Protein 2QYC (pdb70)

Structure (mmCIF, N/CA/C/O backbone):
data_2QYC
#
_entry.id   2QYC
#
_cell.length_a   50.820
_cell.length_b   50.820
_cell.length_c   142.170
_cell.angle_alpha   90.000
_cell.angle_beta   90.000
_cell.angle_gamma   120.000
#
_symmetry.space_group_name_H-M   'P 32 2 1'
#
loop_
_entity.id
_entity.type
_entity.pdbx_description
1 polymer 'Ferredoxin-like protein'
2 non-polymer 1,2-ETHANEDIOL
3 non-polymer 'CHLORIDE ION'
4 non-polymer 'ACETATE ION'
5 water water
#
loop_
_atom_site.group_PDB
_atom_site.id
_atom_site.type_symbol
_atom_site.label_atom_id
_atom_site.label_alt_id
_atom_site.label_comp_id
_atom_site.label_asym_id
_atom_site.label_entity_id
_atom_site.label_seq_id
_atom_site.pdbx_PDB_ins_code
_atom_site.Cartn_x
_atom_site.Cartn_y
_atom_site.Cartn_z
_atom_site.occupancy
_atom_site.B_iso_or_equiv
_atom_site.auth_seq_id
_atom_site.auth_comp_id
_atom_site.auth_asym_id
_atom_site.auth_atom_id
_atom_site.pdbx_PDB_model_num
ATOM 1 N N . GLY A 1 1 ? 19.091 46.050 16.893 1.00 37.26 0 GLY A N 1
ATOM 2 C CA . GLY A 1 1 ? 17.982 46.795 17.569 1.00 33.87 0 GLY A CA 1
ATOM 3 C C . GLY A 1 1 ? 17.479 45.893 18.675 1.00 27.60 0 GLY A C 1
ATOM 4 O O . GLY A 1 1 ? 17.854 44.721 18.745 1.00 26.43 0 GLY A O 1
ATOM 13 N N . THR A 1 3 ? 14.348 45.110 19.321 1.00 20.52 2 THR A N 1
ATOM 14 C CA . THR A 1 3 ? 13.144 44.323 18.962 1.00 18.15 2 THR A CA 1
ATOM 15 C C . THR A 1 3 ? 13.144 44.010 17.497 1.00 18.50 2 THR A C 1
ATOM 16 O O . THR A 1 3 ? 13.874 44.638 16.722 1.00 21.54 2 THR A O 1
ATOM 28 N N . PHE A 1 5 ? 10.139 42.377 14.372 1.00 21.15 4 PHE A N 1
ATOM 29 C CA . PHE A 1 5 ? 8.715 42.183 14.050 1.00 18.47 4 PHE A CA 1
ATOM 30 C C . PHE A 1 5 ? 8.513 40.800 13.486 1.00 20.62 4 PHE A C 1
ATOM 31 O O . PHE A 1 5 ? 9.041 40.459 12.398 1.00 21.83 4 PHE A O 1
ATOM 39 N N . LEU A 1 6 ? 7.700 40.008 14.184 1.00 20.67 5 LEU A N 1
ATOM 40 C CA . LEU A 1 6 ? 7.456 38.626 13.788 1.00 22.15 5 LEU A CA 1
ATOM 41 C C . LEU A 1 6 ? 6.171 38.582 12.994 1.00 22.18 5 LEU A C 1
ATOM 42 O O . LEU A 1 6 ? 5.217 39.315 13.284 1.00 20.14 5 LEU A O 1
ATOM 47 N N . HIS A 1 7 ? 6.182 37.771 11.930 1.00 22.45 6 HIS A N 1
ATOM 48 C CA . HIS A 1 7 ? 5.020 37.560 11.104 1.00 22.38 6 HIS A CA 1
ATOM 49 C C . HIS A 1 7 ? 4.912 36.073 10.741 1.00 17.87 6 HIS A C 1
ATOM 50 O O . HIS A 1 7 ? 5.819 35.520 10.091 1.00 20.19 6 HIS A O 1
ATOM 57 N N . VAL A 1 8 ? 3.897 35.399 11.261 1.00 19.31 7 VAL A N 1
ATOM 58 C CA . VAL A 1 8 ? 3.752 33.996 11.080 1.00 16.80 7 VAL A CA 1
ATOM 59 C C . VAL A 1 8 ? 2.375 33.747 10.431 1.00 21.00 7 VAL A C 1
ATOM 60 O O . VAL A 1 8 ? 1.360 34.172 10.981 1.00 22.38 7 VAL A O 1
ATOM 64 N N . VAL A 1 9 ? 2.379 33.088 9.274 1.00 19.49 8 VAL A N 1
ATOM 65 C CA . VAL A 1 9 ? 1.160 32.838 8.485 1.00 20.51 8 VAL A CA 1
ATOM 66 C C . VAL A 1 9 ? 0.956 31.327 8.451 1.00 21.56 8 VAL A C 1
ATOM 67 O O . VAL A 1 9 ? 1.700 30.601 7.811 1.00 20.57 8 VAL A O 1
ATOM 87 N N . GLU A 1 12 ? -3.767 26.166 5.731 1.00 22.27 11 GLU A N 1
ATOM 88 C CA . GLU A 1 12 ? -4.377 24.880 5.346 1.00 21.29 11 GLU A CA 1
ATOM 89 C C . GLU A 1 12 ? -4.587 24.981 3.832 1.00 21.99 11 GLU A C 1
ATOM 90 O O . GLU A 1 12 ? -5.183 25.933 3.362 1.00 20.30 11 GLU A O 1
ATOM 96 N N . PHE A 1 13 ? -4.107 24.008 3.070 1.00 22.30 12 PHE A N 1
ATOM 97 C CA . PHE A 1 13 ? -4.221 24.046 1.622 1.00 23.56 12 PHE A CA 1
ATOM 98 C C . PHE A 1 13 ? -5.297 23.115 1.142 1.00 26.14 12 PHE A C 1
ATOM 99 O O . PHE A 1 13 ? -5.745 22.257 1.900 1.00 26.58 12 PHE A O 1
ATOM 107 N N A ASP A 1 14 ? -5.697 23.284 -0.124 0.50 27.01 13 ASP A N 1
ATOM 108 N N B ASP A 1 14 ? -5.706 23.264 -0.117 0.50 27.32 13 ASP A N 1
ATOM 109 C CA A ASP A 1 14 ? -6.525 22.307 -0.854 0.50 28.74 13 ASP A CA 1
ATOM 110 C CA B ASP A 1 14 ? -6.605 22.288 -0.731 0.50 29.23 13 ASP A CA 1
ATOM 111 C C A ASP A 1 14 ? -5.886 20.910 -0.800 0.50 30.79 13 ASP A C 1
ATOM 112 C C B ASP A 1 14 ? -5.909 20.919 -0.806 0.50 31.03 13 ASP A C 1
ATOM 113 O O A ASP A 1 14 ? -4.663 20.792 -0.752 0.50 30.02 13 ASP A O 1
ATOM 114 O O B ASP A 1 14 ? -4.684 20.833 -0.824 0.50 30.05 13 ASP A O 1
ATOM 123 N N . ASP A 1 15 ? -6.699 19.848 -0.818 1.00 33.95 14 ASP A N 1
ATOM 124 C CA . ASP A 1 15 ? -6.147 18.468 -0.778 1.00 37.77 14 ASP A CA 1
ATOM 125 C C . ASP A 1 15 ? -5.443 18.063 -2.092 1.00 40.40 14 ASP A C 1
ATOM 126 O O . ASP A 1 15 ? -4.672 17.106 -2.105 1.00 45.06 14 ASP A O 1
ATOM 129 N N . GLY A 1 16 ? -5.673 18.814 -3.167 1.00 40.27 15 GLY A N 1
ATOM 130 C CA . GLY A 1 16 ? -4.988 18.577 -4.444 1.00 41.29 15 GLY A CA 1
ATOM 131 C C . GLY A 1 16 ? -3.510 18.913 -4.608 1.00 41.83 15 GLY A C 1
ATOM 132 O O . GLY A 1 16 ? -2.923 18.541 -5.622 1.00 44.18 15 GLY A O 1
ATOM 133 N N . ILE A 1 17 ? -2.881 19.599 -3.655 1.00 40.68 16 ILE A N 1
ATOM 134 C CA . ILE A 1 17 ? -1.486 20.034 -3.857 1.00 41.85 16 ILE A CA 1
ATOM 135 C C . ILE A 1 17 ? -0.483 18.849 -3.900 1.00 42.26 16 ILE A C 1
ATOM 136 O O . ILE A 1 17 ? -0.698 17.813 -3.267 1.00 43.79 16 ILE A O 1
ATOM 141 N N . ASP A 1 18 ? 0.610 19.031 -4.637 1.00 41.41 17 ASP A N 1
ATOM 142 C CA . ASP A 1 18 ? 1.637 18.007 -4.830 1.00 40.01 17 ASP A CA 1
ATOM 143 C C . ASP A 1 18 ? 3.001 18.524 -4.408 1.00 39.09 17 ASP A C 1
ATOM 144 O O . ASP A 1 18 ? 3.160 19.701 -4.108 1.00 34.95 17 ASP A O 1
ATOM 146 N N . ALA A 1 19 ? 3.998 17.643 -4.448 1.00 38.77 18 ALA A N 1
ATOM 147 C CA . ALA A 1 19 ? 5.392 17.993 -4.154 1.00 37.25 18 ALA A CA 1
ATOM 148 C C . ALA A 1 19 ? 5.849 19.171 -4.980 1.00 36.61 18 ALA A C 1
ATOM 149 O O . ALA A 1 19 ? 6.617 20.000 -4.509 1.00 36.62 18 ALA A O 1
ATOM 151 N N . GLY A 1 20 ? 5.363 19.242 -6.212 1.00 35.49 19 GLY A N 1
ATOM 152 C CA . GLY A 1 20 ? 5.646 20.360 -7.098 1.00 33.29 19 GLY A CA 1
ATOM 153 C C . GLY A 1 20 ? 5.241 21.687 -6.498 1.00 29.99 19 GLY A C 1
ATOM 154 O O . GLY A 1 20 ? 5.940 22.695 -6.655 1.00 30.91 19 GLY A O 1
ATOM 155 N N . PHE A 1 21 ? 4.098 21.716 -5.827 1.00 27.59 20 PHE A N 1
ATOM 156 C CA . PHE A 1 21 ? 3.632 22.968 -5.224 1.00 25.19 20 PHE A CA 1
ATOM 157 C C . PHE A 1 21 ? 4.694 23.481 -4.243 1.00 26.27 20 PHE A C 1
ATOM 158 O O . PHE A 1 21 ? 5.114 24.647 -4.263 1.00 21.98 20 PHE A O 1
ATOM 166 N N . PHE A 1 22 ? 5.152 22.584 -3.388 1.00 29.98 21 PHE A N 1
ATOM 167 C CA . PHE A 1 22 ? 6.146 22.943 -2.402 1.00 31.94 21 PHE A CA 1
ATOM 168 C C . PHE A 1 22 ? 7.490 23.278 -3.019 1.00 31.59 21 PHE A C 1
ATOM 169 O O . PHE A 1 22 ? 8.162 24.183 -2.542 1.00 30.01 21 PHE A O 1
ATOM 177 N N . ARG A 1 23 ? 7.871 22.598 -4.096 1.00 31.09 22 ARG A N 1
ATOM 178 C CA . ARG A 1 23 ? 9.084 22.982 -4.826 1.00 32.78 22 ARG A CA 1
ATOM 179 C C . ARG A 1 23 ? 9.025 24.425 -5.303 1.00 29.14 22 ARG A C 1
ATOM 180 O O . ARG A 1 23 ? 10.007 25.150 -5.190 1.00 26.82 22 ARG A O 1
ATOM 188 N N . THR A 1 24 ? 7.882 24.837 -5.851 1.00 27.16 23 THR A N 1
ATOM 189 C CA . THR A 1 24 ? 7.730 26.226 -6.321 1.00 24.99 23 THR A CA 1
ATOM 190 C C . THR A 1 24 ? 7.707 27.224 -5.172 1.00 24.21 23 THR A C 1
ATOM 191 O O . THR A 1 24 ? 8.313 28.284 -5.275 1.00 24.46 23 THR A O 1
ATOM 195 N N . VAL A 1 25 ? 7.008 26.908 -4.084 1.00 25.55 24 VAL A N 1
ATOM 196 C CA . VAL A 1 25 ? 7.044 27.777 -2.884 1.00 25.23 24 VAL A CA 1
ATOM 197 C C . VAL A 1 25 ? 8.480 28.011 -2.407 1.00 25.29 24 VAL A C 1
ATOM 198 O O . VAL A 1 25 ? 8.840 29.135 -2.063 1.00 22.72 24 VAL A O 1
ATOM 202 N N . ASP A 1 26 ? 9.268 26.949 -2.347 1.00 25.45 25 ASP A N 1
ATOM 203 C CA . ASP A 1 26 ? 10.625 27.055 -1.854 1.00 27.77 25 ASP A CA 1
ATOM 204 C C . ASP A 1 26 ? 11.460 27.941 -2.754 1.00 28.52 25 ASP A C 1
ATOM 205 O O . ASP A 1 26 ? 12.399 28.585 -2.273 1.00 27.77 25 ASP A O 1
ATOM 210 N N . GLU A 1 27 ? 11.140 27.972 -4.051 1.00 28.63 26 GLU A N 1
ATOM 211 C CA . GLU A 1 27 ? 11.842 28.862 -4.962 1.00 29.10 26 GLU A CA 1
ATOM 212 C C . GLU A 1 27 ? 11.525 30.309 -4.661 1.00 25.44 26 GLU A C 1
ATOM 213 O O . GLU A 1 27 ? 12.416 31.135 -4.679 1.00 27.90 26 GLU A O 1
ATOM 219 N N . TYR A 1 28 ? 10.282 30.616 -4.323 1.00 24.79 27 TYR A N 1
ATOM 220 C CA . TYR A 1 28 ? 9.927 31.967 -3.892 1.00 24.83 27 TYR A CA 1
ATOM 221 C C . TYR A 1 28 ? 10.606 32.304 -2.556 1.00 26.69 27 TYR A C 1
ATOM 222 O O . TYR A 1 28 ? 11.126 33.421 -2.359 1.00 21.32 27 TYR A O 1
ATOM 231 N N . VAL A 1 29 ? 10.604 31.345 -1.631 1.00 21.42 28 VAL A N 1
ATOM 232 C CA . VAL A 1 29 ? 11.275 31.545 -0.324 1.00 23.82 28 VAL A CA 1
ATOM 233 C C . VAL A 1 29 ? 12.721 31.948 -0.521 1.00 28.21 28 VAL A C 1
ATOM 234 O O . VAL A 1 29 ? 13.182 32.934 0.052 1.00 29.25 28 VAL A O 1
ATOM 238 N N . ALA A 1 30 ? 13.420 31.204 -1.371 1.00 28.58 29 ALA A N 1
ATOM 239 C CA . ALA A 1 30 ? 14.795 31.539 -1.725 1.00 27.58 29 ALA A CA 1
ATOM 240 C C . ALA A 1 30 ? 14.969 32.981 -2.236 1.00 30.94 29 ALA A C 1
ATOM 241 O O . ALA A 1 30 ? 15.889 33.656 -1.864 1.00 31.68 29 ALA A O 1
ATOM 243 N N . ARG A 1 31 ? 14.077 33.479 -3.069 1.00 34.63 30 ARG A N 1
ATOM 244 C CA . ARG A 1 31 ? 14.228 34.845 -3.564 1.00 37.66 30 ARG A CA 1
ATOM 245 C C . ARG A 1 31 ? 14.137 35.888 -2.453 1.00 36.43 30 ARG A C 1
ATOM 246 O O . ARG A 1 31 ? 14.641 37.019 -2.585 1.00 34.79 30 ARG A O 1
ATOM 262 N N . LYS A 1 33 ? 15.019 36.676 0.861 1.00 37.43 32 LYS A N 1
ATOM 263 C CA . LYS A 1 33 ? 15.987 37.425 1.647 1.00 44.42 32 LYS A CA 1
ATOM 264 C C . LYS A 1 33 ? 16.897 38.211 0.695 1.00 44.70 32 LYS A C 1
ATOM 265 O O . LYS A 1 33 ? 17.257 39.359 1.001 1.00 48.76 32 LYS A O 1
ATOM 271 N N . ARG A 1 34 ? 17.212 37.608 -0.454 1.00 41.40 33 ARG A N 1
ATOM 272 C CA . ARG A 1 34 ? 17.891 38.306 -1.570 1.00 41.35 33 ARG A CA 1
ATOM 273 C C . ARG A 1 34 ? 17.188 39.594 -1.903 1.00 40.04 33 ARG A C 1
ATOM 274 O O . ARG A 1 34 ? 17.798 40.644 -1.903 1.00 42.20 33 ARG A O 1
ATOM 276 N N . GLU A 1 35 ? 15.883 39.512 -2.138 1.00 37.09 34 GLU A N 1
ATOM 277 C CA . GLU A 1 35 ? 15.134 40.633 -2.687 1.00 34.72 34 GLU A CA 1
ATOM 278 C C . GLU A 1 35 ? 14.471 41.584 -1.708 1.00 34.71 34 GLU A C 1
ATOM 279 O O . GLU A 1 35 ? 14.205 42.708 -2.077 1.00 34.51 34 GLU A O 1
ATOM 285 N N . CYS A 1 36 ? 14.142 41.161 -0.490 1.00 31.59 35 CYS A N 1
ATOM 286 C CA . CYS A 1 36 ? 13.456 42.083 0.411 1.00 34.28 35 CYS A CA 1
ATOM 287 C C . CYS A 1 36 ? 14.431 42.634 1.444 1.00 33.17 35 CYS A C 1
ATOM 288 O O . CYS A 1 36 ? 15.321 41.937 1.913 1.00 35.16 35 CYS A O 1
ATOM 291 N N . ASP A 1 37 ? 14.250 43.890 1.805 1.00 30.11 36 ASP A N 1
ATOM 292 C CA . ASP A 1 37 ? 15.105 44.504 2.787 1.00 29.08 36 ASP A CA 1
ATOM 293 C C . ASP A 1 37 ? 14.622 44.248 4.209 1.00 25.58 36 ASP A C 1
ATOM 294 O O . ASP A 1 37 ? 13.420 44.033 4.443 1.00 25.50 36 A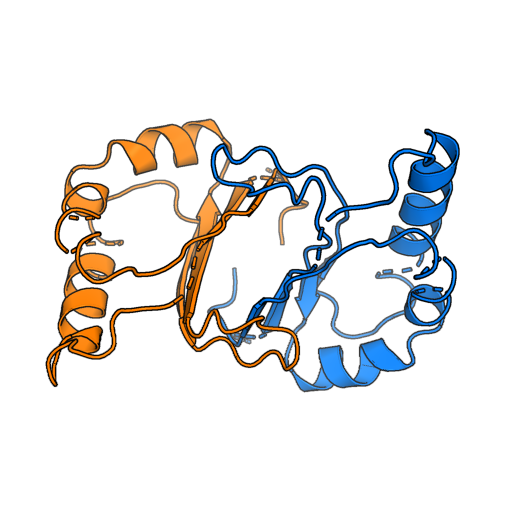SP A O 1
ATOM 299 N N . GLY A 1 38 ? 15.563 44.298 5.149 1.00 23.08 37 GLY A N 1
ATOM 300 C CA . GLY A 1 38 ? 15.242 44.176 6.578 1.00 24.13 37 GLY A CA 1
ATOM 301 C C . GLY A 1 38 ? 14.625 42.859 7.019 1.00 25.34 37 GLY A C 1
ATOM 302 O O . GLY A 1 38 ? 13.952 42.798 8.052 1.00 23.87 37 GLY A O 1
ATOM 303 N N . LEU A 1 39 ? 14.914 41.788 6.292 1.00 24.00 38 LEU A N 1
ATOM 304 C CA . LEU A 1 39 ? 14.377 40.467 6.590 1.00 25.04 38 LEU A CA 1
ATOM 305 C C . LEU A 1 39 ? 15.411 39.696 7.384 1.00 23.66 38 LEU A C 1
ATOM 306 O O . LEU A 1 39 ? 16.560 39.561 6.935 1.00 22.43 38 LEU A O 1
ATOM 311 N N . LEU A 1 40 ? 15.036 39.243 8.575 1.00 20.79 39 LEU A N 1
ATOM 312 C CA . LEU A 1 40 ? 15.970 38.529 9.476 1.00 20.49 39 LEU A CA 1
ATOM 313 C C . LEU A 1 40 ? 15.813 37.031 9.373 1.00 23.87 39 LEU A C 1
ATOM 314 O O . LEU A 1 40 ? 16.769 36.259 9.545 1.00 20.60 39 LEU A O 1
ATOM 319 N N . LEU A 1 41 ? 14.614 36.603 9.062 1.00 20.53 40 LEU A N 1
ATOM 320 C CA . LEU A 1 41 ? 14.302 35.181 8.979 1.00 19.52 40 LEU A CA 1
ATOM 321 C C . LEU A 1 41 ? 13.208 35.005 7.970 1.00 22.71 40 LEU A C 1
ATOM 322 O O . LEU A 1 41 ? 12.279 35.777 7.973 1.00 20.48 40 LEU A O 1
ATOM 327 N N . TYR A 1 42 ? 13.264 33.965 7.143 1.00 20.50 41 TYR A N 1
ATOM 328 C CA . TYR A 1 42 ? 12.116 33.686 6.251 1.00 20.17 41 TYR A CA 1
ATOM 329 C C . TYR A 1 42 ? 12.124 32.206 5.895 1.00 21.28 41 TYR A C 1
ATOM 330 O O . TYR A 1 42 ? 13.108 31.703 5.396 1.00 23.62 41 TYR A O 1
ATOM 339 N N . HIS A 1 43 ? 11.036 31.496 6.214 1.00 20.63 42 HIS A N 1
ATOM 340 C CA . HIS A 1 43 ? 11.021 30.050 6.108 1.00 20.01 42 HIS A CA 1
ATOM 341 C C . HIS A 1 43 ? 9.626 29.588 5.838 1.00 22.05 42 HIS A C 1
ATOM 342 O O . HIS A 1 43 ? 8.677 30.192 6.323 1.00 21.40 42 HIS A O 1
ATOM 349 N N . PHE A 1 44 ? 9.499 28.493 5.102 1.00 22.61 43 PHE A N 1
ATOM 350 C CA . PHE A 1 44 ? 8.218 27.876 4.918 1.00 22.62 43 PHE A CA 1
ATOM 351 C C . PHE A 1 44 ? 8.370 26.411 5.272 1.00 23.73 43 PHE A C 1
ATOM 352 O O . PHE A 1 44 ? 9.294 25.747 4.798 1.00 23.07 43 PHE A O 1
ATOM 360 N N . GLY A 1 45 ? 7.499 25.887 6.118 1.00 23.56 44 GLY A N 1
ATOM 361 C CA . GLY A 1 45 ? 7.631 24.472 6.469 1.00 26.80 44 GLY A CA 1
ATOM 362 C C . GLY A 1 45 ? 6.405 23.922 7.123 1.00 25.27 44 GLY A C 1
ATOM 363 O O . GLY A 1 45 ? 5.375 24.613 7.261 1.00 21.04 44 GLY A O 1
ATOM 364 N N . GLU A 1 46 ? 6.502 22.646 7.443 1.00 23.21 45 GLU A N 1
ATOM 365 C CA . GLU A 1 46 ? 5.450 21.907 8.087 1.00 25.60 45 GLU A CA 1
ATOM 366 C C . GLU A 1 46 ? 5.317 22.285 9.531 1.00 23.79 45 GLU A C 1
ATOM 367 O O . GLU A 1 46 ? 6.328 22.518 10.210 1.00 23.35 45 GLU A O 1
ATOM 373 N N . ASN A 1 47 ? 4.057 22.399 9.963 1.00 22.35 46 ASN A N 1
ATOM 374 C CA . ASN A 1 47 ? 3.681 22.505 11.377 1.00 19.92 46 ASN A CA 1
ATOM 375 C C . ASN A 1 47 ? 3.750 21.163 12.101 1.00 22.95 46 ASN A C 1
ATOM 376 O O . ASN A 1 47 ? 3.057 20.224 11.748 1.00 22.44 46 ASN A O 1
ATOM 381 N N . VAL A 1 48 ? 4.581 21.046 13.132 1.00 23.76 47 VAL A N 1
ATOM 382 C CA . VAL A 1 48 ? 4.701 19.773 13.831 1.00 20.61 47 VAL A CA 1
ATOM 383 C C . VAL A 1 48 ? 3.990 19.802 15.192 1.00 22.45 47 VAL A C 1
ATOM 384 O O . VAL A 1 48 ? 4.076 18.862 15.945 1.00 24.66 47 VAL A O 1
ATOM 388 N N . ALA A 1 49 ? 3.286 20.882 15.520 1.00 19.62 48 ALA A N 1
ATOM 389 C CA . ALA A 1 49 ? 2.552 20.952 16.777 1.00 20.84 48 ALA A CA 1
ATOM 390 C C . ALA A 1 49 ? 1.374 20.018 16.715 1.00 19.00 48 ALA A C 1
ATOM 391 O O . ALA A 1 49 ? 0.843 19.785 15.653 1.00 23.70 48 ALA A O 1
ATOM 393 N N . ALA A 1 50 ? 1.005 19.492 17.876 1.00 26.29 49 ALA A N 1
ATOM 394 C CA . ALA A 1 50 ? -0.177 18.635 18.019 1.00 26.55 49 ALA A CA 1
ATOM 395 C C . ALA A 1 50 ? -1.465 19.413 17.791 1.00 24.85 49 ALA A C 1
ATOM 396 O O . ALA A 1 50 ? -2.383 18.972 17.071 1.00 30.10 49 ALA A O 1
ATOM 398 N N . ARG A 1 51 ? -1.523 20.599 18.356 1.00 24.91 50 ARG A N 1
ATOM 399 C CA . ARG A 1 51 ? -2.738 21.431 18.311 1.00 22.46 50 ARG A CA 1
ATOM 400 C C . ARG A 1 51 ? -2.692 22.418 17.153 1.00 22.18 50 ARG A C 1
ATOM 401 O O . ARG A 1 51 ? -2.954 23.601 17.310 1.00 20.07 50 ARG A O 1
ATOM 409 N N . SER A 1 52 ? -2.328 21.892 16.002 1.00 23.17 51 SER A N 1
ATOM 410 C CA . SER A 1 52 ? -2.296 22.605 14.745 1.00 25.66 51 SER A CA 1
ATOM 411 C C . SER A 1 52 ? -3.648 22.960 14.162 1.00 26.39 51 SER A C 1
ATOM 412 O O . SER A 1 52 ? -3.735 23.869 13.361 1.00 26.39 51 SER A O 1
ATOM 415 N N . GLN A 1 53 ? -4.701 22.238 14.516 1.00 30.58 52 GLN A N 1
ATOM 416 C CA . GLN A 1 53 ? -6.046 22.640 14.092 1.00 32.06 52 GLN A CA 1
ATOM 417 C C . GLN A 1 53 ? -6.236 22.545 12.571 1.00 31.50 52 GLN A C 1
ATOM 418 O O . GLN A 1 53 ? -7.053 23.270 11.982 1.00 32.06 52 GLN A O 1
ATOM 424 N N . GLY A 1 54 ? -5.488 21.673 11.916 1.00 27.22 53 GLY A N 1
ATOM 425 C CA . GLY A 1 54 ? -5.634 21.563 10.481 1.00 25.65 53 GLY A CA 1
ATOM 426 C C . GLY A 1 54 ? -4.703 22.461 9.689 1.00 24.16 53 GLY A C 1
ATOM 427 O O . GLY A 1 54 ? -4.566 22.301 8.476 1.00 22.34 53 GLY A O 1
ATOM 428 N N . TYR A 1 55 ? -4.003 23.369 10.358 1.00 21.04 54 TYR A N 1
ATOM 429 C CA . TYR A 1 55 ? -3.042 24.204 9.673 1.00 22.04 54 TYR A CA 1
ATOM 430 C C . TYR A 1 55 ? -1.731 23.487 9.608 1.00 22.63 54 TYR A C 1
ATOM 431 O O . TYR A 1 55 ? -1.003 23.440 10.583 1.00 23.62 54 TYR A O 1
ATOM 440 N N . THR A 1 56 ? -1.448 22.944 8.438 1.00 21.52 55 THR A N 1
ATOM 441 C CA . THR A 1 56 ? -0.375 21.985 8.227 1.00 22.55 55 THR A CA 1
ATOM 442 C C . THR A 1 56 ? 0.985 22.593 7.942 1.00 22.17 55 THR A C 1
ATOM 443 O O . THR A 1 56 ? 2.000 21.900 8.045 1.00 22.47 55 THR A O 1
ATOM 447 N N . HIS A 1 57 ? 1.023 23.864 7.558 1.00 18.77 56 HIS A N 1
ATOM 448 C CA . HIS A 1 57 ? 2.266 24.515 7.128 1.00 17.89 56 HIS A CA 1
ATOM 449 C C . HIS A 1 57 ? 2.235 25.932 7.604 1.00 17.11 56 HIS A C 1
ATOM 450 O O . HIS A 1 57 ? 1.154 26.469 7.884 1.00 18.74 56 HIS A O 1
ATOM 457 N N . ALA A 1 58 ? 3.405 26.572 7.700 1.00 19.57 57 ALA A N 1
ATOM 458 C CA . ALA A 1 58 ? 3.436 28.020 7.976 1.00 16.97 57 ALA A CA 1
ATOM 459 C C . ALA A 1 58 ? 4.608 28.677 7.308 1.00 20.53 57 ALA A C 1
ATOM 460 O O . ALA A 1 58 ? 5.656 28.047 7.130 1.00 20.84 57 ALA A O 1
ATOM 462 N N . THR A 1 59 ? 4.417 29.914 6.899 1.00 22.10 58 THR A N 1
ATOM 463 C CA . THR A 1 59 ? 5.498 30.827 6.672 1.00 25.42 58 THR A CA 1
ATOM 464 C C . THR A 1 59 ? 5.824 31.528 7.989 1.00 24.38 58 THR A C 1
ATOM 465 O O . THR A 1 59 ? 4.967 32.081 8.622 1.00 22.73 58 THR A O 1
ATOM 469 N N . SER A 1 60 ? 7.088 31.509 8.354 1.00 21.27 59 SER A N 1
ATOM 470 C CA A SER A 1 60 ? 7.540 32.173 9.541 0.50 22.94 59 SER A CA 1
ATOM 471 C CA B SER A 1 60 ? 7.586 32.140 9.550 0.50 23.31 59 SER A CA 1
ATOM 472 C C . SER A 1 60 ? 8.554 33.206 9.093 1.00 22.97 59 SER A C 1
ATOM 473 O O . SER A 1 60 ? 9.433 32.937 8.274 1.00 22.29 59 SER A O 1
ATOM 478 N N . SER A 1 61 ? 8.417 34.405 9.623 1.00 21.16 60 SER A N 1
ATOM 479 C CA . SER A 1 61 ? 9.298 35.472 9.209 1.00 19.49 60 SER A CA 1
ATOM 480 C C . SER A 1 61 ? 9.530 36.476 10.334 1.00 20.34 60 SER A C 1
ATOM 481 O O . SER A 1 61 ? 8.685 36.685 11.211 1.00 19.57 60 SER A O 1
ATOM 484 N N . ALA A 1 62 ? 10.705 37.069 10.309 1.00 18.23 61 ALA A N 1
ATOM 485 C CA . ALA A 1 62 ? 11.066 38.148 11.225 1.00 21.86 61 ALA A CA 1
ATOM 486 C C . ALA A 1 62 ? 11.739 39.260 10.426 1.00 21.68 61 ALA A C 1
ATOM 487 O O . ALA A 1 62 ? 12.609 38.986 9.573 1.00 20.40 61 ALA A O 1
ATOM 489 N N . PHE A 1 63 ? 11.328 40.496 10.719 1.00 20.75 62 PHE A N 1
ATOM 490 C CA . PHE A 1 63 ? 11.833 41.698 10.081 1.00 21.47 62 PHE A CA 1
ATOM 491 C C . PHE A 1 63 ? 12.448 42.606 11.101 1.00 17.67 62 PHE A C 1
ATOM 492 O O . PHE A 1 63 ? 12.151 42.528 12.303 1.00 20.01 62 PHE A O 1
ATOM 500 N N . VAL A 1 64 ? 13.290 43.512 10.654 1.00 18.62 63 VAL A N 1
ATOM 501 C CA . VAL A 1 64 ? 13.913 44.418 11.612 1.00 16.52 63 VAL A CA 1
ATOM 502 C C . VAL A 1 64 ? 12.825 45.228 12.337 1.00 21.05 63 VAL A C 1
ATOM 503 O O . VAL A 1 64 ? 12.967 45.629 13.505 1.00 20.14 63 VAL A O 1
ATOM 507 N N . ASP A 1 65 ? 11.760 45.525 11.623 1.00 20.97 64 ASP A N 1
ATOM 508 C CA . ASP A 1 65 ? 10.686 46.313 12.227 1.00 19.04 64 ASP A CA 1
ATOM 509 C C . ASP A 1 65 ? 9.443 46.238 11.339 1.00 19.54 64 ASP A C 1
ATOM 510 O O . ASP A 1 65 ? 9.489 45.651 10.287 1.00 17.51 64 ASP A O 1
ATOM 515 N N . ALA A 1 66 ? 8.332 46.777 11.816 1.00 20.80 65 ALA A N 1
ATOM 516 C CA . ALA A 1 66 ? 7.042 46.708 11.122 1.00 18.73 65 ALA A CA 1
ATOM 517 C C . ALA A 1 66 ? 7.083 47.404 9.763 1.00 19.28 65 ALA A C 1
ATOM 518 O O . ALA A 1 66 ? 6.316 47.100 8.873 1.00 19.79 65 ALA A O 1
ATOM 520 N N . ALA A 1 67 ? 7.979 48.359 9.614 1.00 18.57 66 ALA A N 1
ATOM 521 C CA . ALA A 1 67 ? 8.086 49.108 8.372 1.00 21.30 66 ALA A CA 1
ATOM 522 C C . ALA A 1 67 ? 8.722 48.217 7.293 1.00 20.53 66 ALA A C 1
ATOM 523 O O . ALA A 1 67 ? 8.361 48.291 6.123 1.00 21.04 66 ALA A O 1
ATOM 525 N N . ALA A 1 68 ? 9.679 47.386 7.680 1.00 19.94 67 ALA A N 1
ATOM 526 C CA . ALA A 1 68 ? 10.252 46.443 6.743 1.00 18.34 67 ALA A CA 1
ATOM 527 C C . ALA A 1 68 ? 9.168 45.449 6.293 1.00 18.51 67 ALA A C 1
ATOM 528 O O . ALA A 1 68 ? 9.114 45.068 5.104 1.00 21.39 67 ALA A O 1
ATOM 530 N N . HIS A 1 69 ? 8.288 45.072 7.199 1.00 18.90 68 HIS A N 1
ATOM 531 C CA . HIS A 1 69 ? 7.219 44.132 6.844 1.00 18.70 68 HIS A CA 1
ATOM 532 C C . HIS A 1 69 ? 6.219 44.810 5.920 1.00 19.90 68 HIS A C 1
ATOM 533 O O . HIS A 1 69 ? 5.681 44.188 5.010 1.00 24.13 68 HIS A O 1
ATOM 540 N N . ASP A 1 70 ? 5.922 46.085 6.196 1.00 19.02 69 ASP A N 1
ATOM 541 C CA . ASP A 1 70 ? 5.151 46.917 5.277 1.00 22.27 69 ASP A CA 1
ATOM 542 C C . ASP A 1 70 ? 5.773 46.889 3.859 1.00 24.48 69 ASP A C 1
ATOM 543 O O . ASP A 1 70 ? 5.081 46.626 2.886 1.00 23.32 69 ASP A O 1
ATOM 548 N N . ALA A 1 71 ? 7.062 47.136 3.728 1.00 23.82 70 ALA A N 1
ATOM 549 C CA . ALA A 1 71 ? 7.691 47.120 2.404 1.00 24.47 70 ALA A CA 1
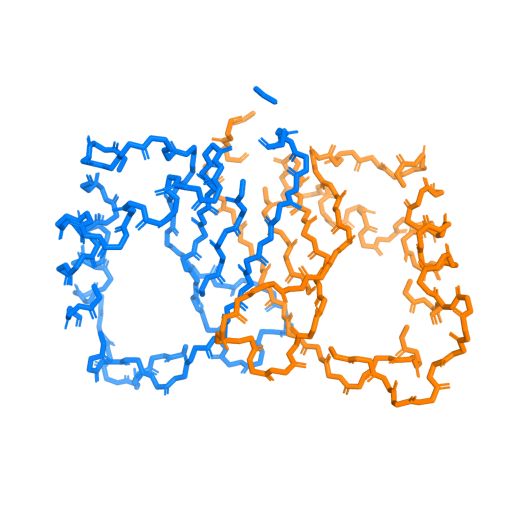ATOM 550 C C . ALA A 1 71 ? 7.670 45.743 1.703 1.00 24.09 70 ALA A C 1
ATOM 551 O O . ALA A 1 71 ? 7.634 45.655 0.479 1.00 22.63 70 ALA A O 1
ATOM 553 N N . TYR A 1 72 ? 7.639 44.674 2.490 1.00 23.56 71 TYR A N 1
ATOM 554 C CA . TYR A 1 72 ? 7.647 43.295 2.002 1.00 24.66 71 TYR A CA 1
ATOM 555 C C . TYR A 1 72 ? 6.406 43.016 1.164 1.00 30.08 71 TYR A C 1
ATOM 556 O O . TYR A 1 72 ? 6.443 42.209 0.259 1.00 27.19 71 TYR A O 1
ATOM 565 N N . GLN A 1 73 ? 5.322 43.734 1.452 1.00 32.73 72 GLN A N 1
ATOM 566 C CA . GLN A 1 73 ? 4.090 43.716 0.645 1.00 31.22 72 GLN A CA 1
ATOM 567 C C . GLN A 1 73 ? 4.222 43.904 -0.847 1.00 33.19 72 GLN A C 1
ATOM 568 O O . GLN A 1 73 ? 3.413 43.357 -1.592 1.00 34.09 72 GLN A O 1
ATOM 574 N N . VAL A 1 74 ? 5.193 44.701 -1.302 1.00 32.30 73 VAL A N 1
ATOM 575 C CA . VAL A 1 74 ? 5.440 44.867 -2.706 1.00 31.95 73 VAL A CA 1
ATOM 576 C C . VAL A 1 74 ? 6.757 44.229 -3.098 1.00 30.86 73 VAL A C 1
ATOM 577 O O . VAL A 1 74 ? 7.237 44.408 -4.216 1.00 31.81 73 VAL A O 1
ATOM 581 N N . CYS A 1 75 ? 7.351 43.474 -2.198 1.00 29.33 74 CYS A N 1
ATOM 582 C CA . CYS A 1 75 ? 8.505 42.693 -2.583 1.00 28.36 74 CYS A CA 1
ATOM 583 C C . CYS A 1 75 ? 8.070 41.729 -3.712 1.00 30.33 74 CYS A C 1
ATOM 584 O O . CYS A 1 75 ? 7.113 40.961 -3.567 1.00 30.77 74 CYS A O 1
ATOM 587 N N . PRO A 1 76 ? 8.750 41.785 -4.871 1.00 31.45 75 PRO A N 1
ATOM 588 C CA . PRO A 1 76 ? 8.223 40.986 -5.975 1.00 30.50 75 PRO A CA 1
ATOM 589 C C . PRO A 1 76 ? 8.194 39.477 -5.723 1.00 29.22 75 PRO A C 1
ATOM 590 O O . PRO A 1 76 ? 7.232 38.841 -6.107 1.00 31.38 75 PRO A O 1
ATOM 594 N N . ALA A 1 77 ? 9.202 38.911 -5.058 1.00 29.66 76 ALA A N 1
ATOM 595 C CA . ALA A 1 77 ? 9.150 37.497 -4.645 1.00 32.22 76 ALA A CA 1
ATOM 596 C C . ALA A 1 77 ? 7.872 37.180 -3.844 1.00 33.40 76 ALA A C 1
ATOM 597 O O . ALA A 1 77 ? 7.284 36.103 -4.008 1.00 33.78 76 ALA A O 1
ATOM 599 N N . HIS A 1 78 ? 7.446 38.126 -3.001 1.00 31.78 77 HIS A N 1
ATOM 600 C CA . HIS A 1 78 ? 6.240 37.969 -2.169 1.00 28.71 77 HIS A CA 1
ATOM 601 C C . HIS A 1 78 ? 4.907 38.201 -2.933 1.00 24.83 77 HIS A C 1
ATOM 602 O O . HIS A 1 78 ? 3.923 37.465 -2.800 1.00 24.24 77 HIS A O 1
ATOM 609 N N . VAL A 1 79 ? 4.840 39.253 -3.715 1.00 26.63 78 VAL A N 1
ATOM 610 C CA . VAL A 1 79 ? 3.639 39.450 -4.554 1.00 25.24 78 VAL A CA 1
ATOM 611 C C . VAL A 1 79 ? 3.381 38.164 -5.409 1.00 25.70 78 VAL A C 1
ATOM 612 O O . VAL A 1 79 ? 2.246 37.687 -5.559 1.00 22.23 78 VAL A O 1
ATOM 616 N N . ALA A 1 80 ? 4.472 37.619 -5.913 1.00 26.43 79 ALA A N 1
ATOM 617 C CA . ALA A 1 80 ? 4.458 36.494 -6.810 1.00 27.73 79 ALA A CA 1
ATOM 618 C C . ALA A 1 80 ? 4.032 35.292 -6.008 1.00 25.15 79 ALA A C 1
ATOM 619 O O . ALA A 1 80 ? 3.122 34.589 -6.416 1.00 26.69 79 ALA A O 1
ATOM 629 N N . LYS A 1 82 ? 2.359 35.076 -3.283 1.00 22.81 81 LYS A N 1
ATOM 630 C CA . LYS A 1 82 ? 0.994 35.249 -2.792 1.00 27.37 81 LYS A CA 1
ATOM 631 C C . LYS A 1 82 ? 0.011 34.861 -3.893 1.00 19.91 81 LYS A C 1
ATOM 632 O O . LYS A 1 82 ? -0.944 34.137 -3.656 1.00 20.41 81 LYS A O 1
ATOM 638 N N . ALA A 1 83 ? 0.302 35.310 -5.102 1.00 23.64 82 ALA A N 1
ATOM 639 C CA . ALA A 1 83 ? -0.495 35.026 -6.275 1.00 21.45 82 ALA A CA 1
ATOM 640 C C . ALA A 1 83 ? -0.448 33.553 -6.602 1.00 18.96 82 ALA A C 1
ATOM 641 O O . ALA A 1 83 ? -1.442 33.002 -7.069 1.00 19.27 82 ALA A O 1
ATOM 643 N N . PHE A 1 84 ? 0.725 32.921 -6.392 1.00 17.33 83 PHE A N 1
ATOM 644 C CA . PHE A 1 84 ? 0.882 31.499 -6.665 1.00 18.48 83 PHE A CA 1
ATOM 645 C C . PHE A 1 84 ? 0.130 30.648 -5.668 1.00 19.49 83 PHE A C 1
ATOM 646 O O . PHE A 1 84 ? -0.625 29.722 -6.040 1.00 23.14 83 PHE A O 1
ATOM 662 N N . GLY A 1 86 ? -2.205 31.559 -3.393 1.00 26.13 85 GLY A N 1
ATOM 663 C CA . GLY A 1 86 ? -3.560 32.001 -3.107 1.00 25.75 85 GLY A CA 1
ATOM 664 C C . GLY A 1 86 ? -4.681 31.060 -3.498 1.00 27.06 85 GLY A C 1
ATOM 665 O O . GLY A 1 86 ? -5.475 30.692 -2.646 1.00 26.14 85 GLY A O 1
ATOM 666 N N . PRO A 1 87 ? -4.766 30.664 -4.783 1.00 24.29 86 PRO A N 1
ATOM 667 C CA . PRO A 1 87 ? -5.816 29.702 -5.205 1.00 22.76 86 PRO A CA 1
ATOM 668 C C . PRO A 1 87 ? -5.817 28.322 -4.548 1.00 24.45 86 PRO A C 1
ATOM 669 O O . PRO A 1 87 ? -6.819 27.595 -4.669 1.00 25.51 86 PRO A O 1
ATOM 673 N N . ARG A 1 88 ? -4.722 27.953 -3.882 1.00 22.38 87 ARG A N 1
ATOM 674 C CA . ARG A 1 88 ? -4.565 26.644 -3.273 1.00 23.77 87 ARG A CA 1
ATOM 675 C C . ARG A 1 88 ? -4.775 26.678 -1.753 1.00 24.48 87 ARG A C 1
ATOM 676 O O . ARG A 1 88 ? -4.924 25.635 -1.155 1.00 25.92 87 ARG A O 1
ATOM 684 N N . ILE A 1 89 ? -4.830 27.871 -1.159 1.00 22.56 88 ILE A N 1
ATOM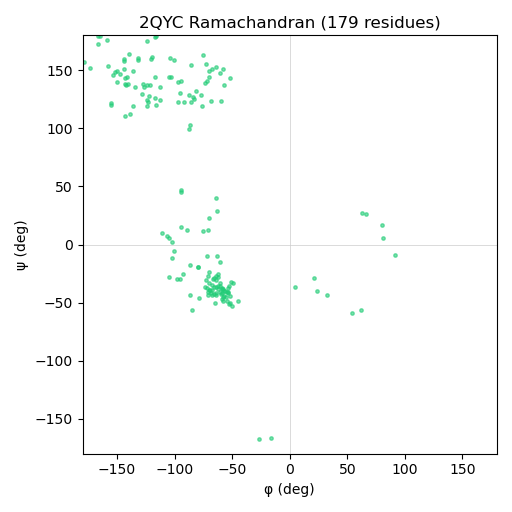 685 C CA . ILE A 1 89 ? -5.053 28.055 0.265 1.00 22.98 88 ILE A CA 1
ATOM 686 C C . ILE A 1 89 ? -6.531 28.013 0.628 1.00 24.41 88 ILE A C 1
ATOM 687 O O . ILE A 1 89 ? -7.320 28.734 0.071 1.00 23.59 88 ILE A O 1
ATOM 692 N N . LYS A 1 90 ? -6.884 27.140 1.569 1.00 22.47 89 LYS A N 1
ATOM 693 C CA . LYS A 1 90 ? -8.226 27.065 2.082 1.00 23.91 89 LYS A CA 1
ATOM 694 C C . LYS A 1 90 ? -8.482 28.056 3.192 1.00 24.01 89 LYS A C 1
ATOM 695 O O . LYS A 1 90 ? -9.433 28.828 3.116 1.00 25.07 89 LYS A O 1
ATOM 701 N N . ARG A 1 91 ? -7.665 28.001 4.245 1.00 23.32 90 ARG A N 1
ATOM 702 C CA . ARG A 1 91 ? -7.735 28.937 5.371 1.00 23.76 90 ARG A CA 1
ATOM 703 C C . ARG A 1 91 ? -6.367 29.415 5.810 1.00 21.99 90 ARG A C 1
ATOM 704 O O . ARG A 1 91 ? -5.407 28.668 5.668 1.00 18.64 90 ARG A O 1
ATOM 712 N N . VAL A 1 92 ? -6.268 30.646 6.328 1.00 22.85 91 VAL A N 1
ATOM 713 C CA . VAL A 1 92 ? -5.025 31.092 7.003 1.00 21.63 91 VAL A CA 1
ATOM 714 C C . VAL A 1 92 ? -5.358 31.745 8.348 1.00 22.14 91 VAL A C 1
ATOM 715 O O . VAL A 1 92 ? -6.477 32.224 8.600 1.00 18.36 91 VAL A O 1
ATOM 719 N N . VAL A 1 93 ? -4.366 31.775 9.219 1.00 19.70 92 VAL A N 1
ATOM 720 C CA . VAL A 1 93 ? -4.447 32.592 10.412 1.00 21.88 92 VAL A CA 1
ATOM 721 C C . VAL A 1 93 ? -3.092 33.214 10.639 1.00 21.00 92 VAL A C 1
ATOM 722 O O . VAL A 1 93 ? -2.084 32.566 10.472 1.00 17.73 92 VAL A O 1
ATOM 726 N N . VAL A 1 94 ? -3.080 34.490 11.002 1.00 20.22 93 VAL A N 1
ATOM 727 C CA . VAL A 1 94 ? -1.847 35.215 11.056 1.00 18.47 93 VAL A CA 1
ATOM 728 C C . VAL A 1 94 ? -1.545 35.788 12.447 1.00 16.90 93 VAL A C 1
ATOM 729 O O . VAL A 1 94 ? -2.436 36.271 13.128 1.00 18.77 93 VAL A O 1
ATOM 733 N N . TYR A 1 95 ? -0.275 35.667 12.854 1.00 18.18 94 TYR A N 1
ATOM 734 C CA . TYR A 1 95 ? 0.237 36.401 14.006 1.00 18.95 94 TYR A CA 1
ATOM 735 C C . TYR A 1 95 ? 1.329 37.343 13.555 1.00 19.24 94 TYR A C 1
ATOM 736 O O . TYR A 1 95 ? 2.290 36.936 12.905 1.00 21.58 94 TYR A O 1
ATOM 745 N N . ASP A 1 96 ? 1.133 38.612 13.920 1.00 19.16 95 ASP A N 1
ATOM 746 C CA . ASP A 1 96 ? 2.057 39.725 13.756 1.00 20.86 95 ASP A CA 1
ATOM 747 C C . ASP A 1 96 ? 2.233 40.363 15.124 1.00 19.21 95 ASP A C 1
ATOM 748 O O . ASP A 1 96 ? 1.257 40.641 15.854 1.00 18.53 95 ASP A O 1
ATOM 753 N N . GLY A 1 97 ? 3.470 40.658 15.449 1.00 20.76 96 GLY A N 1
ATOM 754 C CA . GLY A 1 97 ? 3.748 41.485 16.610 1.00 22.82 96 GLY A CA 1
ATOM 755 C C . GLY A 1 97 ? 5.227 41.764 16.829 1.00 20.10 96 GLY A C 1
ATOM 756 O O . GLY A 1 97 ? 6.117 41.044 16.368 1.00 19.50 96 GLY A O 1
ATOM 757 N N . GLU A 1 98 ? 5.474 42.843 17.543 1.00 20.97 97 GLU A N 1
ATOM 758 C CA . GLU A 1 98 ? 6.813 43.192 17.967 1.00 21.59 97 GLU A CA 1
ATOM 759 C C . GLU A 1 98 ? 7.227 42.336 19.136 1.00 22.10 97 GLU A C 1
ATOM 760 O O . GLU A 1 98 ? 6.517 42.232 20.118 1.00 22.46 97 GLU A O 1
ATOM 766 N N . VAL A 1 99 ? 8.399 41.729 19.002 1.00 22.12 98 VAL A N 1
ATOM 767 C CA . VAL A 1 99 ? 9.001 40.832 20.000 1.00 20.05 98 VAL A CA 1
ATOM 768 C C . VAL A 1 99 ? 10.486 41.243 20.244 1.00 19.37 98 VAL A C 1
ATOM 769 O O . VAL A 1 99 ? 11.096 41.933 19.427 1.00 19.91 98 VAL A O 1
ATOM 773 N N . PRO A 1 100 ? 11.077 40.829 21.368 1.00 18.50 99 PRO A N 1
ATOM 774 C CA . PRO A 1 100 ? 12.522 41.054 21.543 1.00 20.05 99 PRO A CA 1
ATOM 775 C C . PRO A 1 100 ? 13.355 40.373 20.469 1.00 21.91 99 PRO A C 1
ATOM 776 O O . PRO A 1 100 ? 12.973 39.352 19.961 1.00 19.39 99 PRO A O 1
ATOM 780 N N . ALA A 1 101 ? 14.475 40.985 20.123 1.00 18.36 100 ALA A N 1
ATOM 781 C CA . ALA A 1 101 ? 15.399 40.443 19.169 1.00 26.09 100 ALA A CA 1
ATOM 782 C C . ALA A 1 101 ? 16.122 39.265 19.810 1.00 27.99 100 ALA A C 1
ATOM 783 O O . ALA A 1 101 ? 16.203 39.182 21.028 1.00 28.85 100 ALA A O 1
ATOM 785 N N . ILE A 1 102 ? 16.595 38.381 18.939 1.00 36.00 101 ILE A N 1
ATOM 786 C CA . ILE A 1 102 ? 17.319 37.128 19.220 1.00 40.09 101 ILE A CA 1
ATOM 787 C C . ILE A 1 102 ? 16.326 35.951 19.280 1.00 42.94 101 ILE A C 1
ATOM 788 O O . ILE A 1 102 ? 15.984 35.342 18.253 1.00 45.16 101 ILE A O 1
ATOM 790 N N . GLY B 1 1 ? 23.540 26.786 16.796 1.00 46.95 0 GLY B N 1
ATOM 791 C CA . GLY B 1 1 ? 23.213 25.883 15.646 1.00 45.69 0 GLY B CA 1
ATOM 792 C C . GLY B 1 1 ? 22.663 26.637 14.438 1.00 42.82 0 GLY B C 1
ATOM 793 O O . GLY B 1 1 ? 22.388 27.837 14.500 1.00 44.98 0 GLY B O 1
ATOM 802 N N . THR B 1 3 ? 19.794 26.084 13.048 1.00 29.98 2 THR B N 1
ATOM 803 C CA . THR B 1 3 ? 18.355 26.132 13.122 1.00 29.41 2 THR B CA 1
ATOM 804 C C . THR B 1 3 ? 17.957 26.302 14.568 1.00 28.07 2 THR B C 1
ATOM 805 O O . THR B 1 3 ? 18.743 26.041 15.487 1.00 27.29 2 THR B O 1
ATOM 817 N N . PHE B 1 5 ? 14.163 25.944 17.130 1.00 17.03 4 PHE B N 1
ATOM 818 C CA . PHE B 1 5 ? 12.791 25.477 17.143 1.00 18.16 4 PHE B CA 1
ATOM 819 C C . PHE B 1 5 ? 11.866 26.635 17.524 1.00 17.26 4 PHE B C 1
ATOM 820 O O . PHE B 1 5 ? 11.913 27.101 18.678 1.00 17.54 4 PHE B O 1
ATOM 828 N N . LEU B 1 6 ? 10.956 26.990 16.617 1.00 16.16 5 LEU B N 1
ATOM 829 C CA . LEU B 1 6 ? 9.937 28.028 16.849 1.00 18.95 5 LEU B CA 1
ATOM 830 C C . LEU B 1 6 ? 8.633 27.445 17.332 1.00 18.06 5 LEU B C 1
ATOM 831 O O . LEU B 1 6 ? 8.247 26.348 16.911 1.00 22.18 5 LEU B O 1
ATOM 836 N N . HIS B 1 7 ? 7.979 28.139 18.276 1.00 18.25 6 HIS B N 1
ATOM 837 C CA . HIS B 1 7 ? 6.814 27.619 18.994 1.00 17.44 6 HIS B CA 1
ATOM 838 C C . HIS B 1 7 ? 5.947 28.841 19.159 1.00 21.17 6 HIS B C 1
ATOM 839 O O . HIS B 1 7 ? 6.334 29.787 19.861 1.00 22.95 6 HIS B O 1
ATOM 846 N N . VAL B 1 8 ? 4.822 28.862 18.446 1.00 18.42 7 VAL B N 1
ATOM 847 C CA . VAL B 1 8 ? 3.899 29.968 18.526 1.00 16.63 7 VAL B CA 1
ATOM 848 C C . VAL B 1 8 ? 2.509 29.475 18.912 1.00 18.05 7 VAL B C 1
ATOM 849 O O . VAL B 1 8 ? 1.911 28.630 18.236 1.00 18.32 7 VAL B O 1
ATOM 853 N N . VAL B 1 9 ? 1.988 30.034 19.981 1.00 16.88 8 VAL B N 1
ATOM 854 C CA . VAL B 1 9 ? 0.650 29.698 20.503 1.00 17.36 8 VAL B CA 1
ATOM 855 C C . VAL B 1 9 ? -0.188 30.927 20.428 1.00 16.83 8 VAL B C 1
ATOM 856 O O . VAL B 1 9 ? 0.035 31.889 21.168 1.00 20.39 8 VAL B O 1
ATOM 876 N N . GLU B 1 12 ? -7.337 33.038 21.983 1.00 16.25 11 GLU B N 1
ATOM 877 C CA . GLU B 1 12 ? -8.428 33.955 22.286 1.00 17.63 11 GLU B CA 1
ATOM 878 C C . GLU B 1 12 ? -8.853 33.614 23.719 1.00 18.40 11 GLU B C 1
ATOM 879 O O . GLU B 1 12 ? -9.005 32.449 24.049 1.00 15.43 11 GLU B O 1
ATOM 885 N N . PHE B 1 13 ? -9.071 34.636 24.550 1.00 18.56 12 PHE B N 1
ATOM 886 C CA . PHE B 1 13 ? -9.438 34.454 25.948 1.00 16.50 12 PHE B CA 1
ATOM 887 C C . PHE B 1 13 ? -10.953 34.648 26.119 1.00 19.16 12 PHE B C 1
ATOM 888 O O . PHE B 1 13 ? -11.625 35.276 25.276 1.00 20.29 12 PHE B O 1
ATOM 896 N N . ASP B 1 14 ? -11.459 34.085 27.218 1.00 22.24 13 ASP B N 1
ATOM 897 C CA . ASP B 1 14 ? -12.853 34.232 27.685 1.00 22.29 13 ASP B CA 1
ATOM 898 C C . ASP B 1 14 ? -13.251 35.666 27.914 1.00 24.29 13 ASP B C 1
ATOM 899 O O . ASP B 1 14 ? -12.431 36.475 28.260 1.00 24.76 13 ASP B O 1
ATOM 904 N N . ASP B 1 15 ? -14.534 35.976 27.746 1.00 22.98 14 ASP B N 1
ATOM 905 C CA . ASP B 1 15 ? -14.986 37.365 27.903 1.00 31.85 14 ASP B CA 1
ATOM 906 C C . ASP B 1 15 ? -14.850 37.843 29.348 1.00 32.54 14 ASP B C 1
ATOM 907 O O . ASP B 1 15 ? -14.629 39.015 29.599 1.00 35.21 14 ASP B O 1
ATOM 912 N N . GLY B 1 16 ? -14.957 36.943 30.296 1.00 31.70 15 GLY B N 1
ATOM 913 C CA . GLY B 1 16 ? -14.9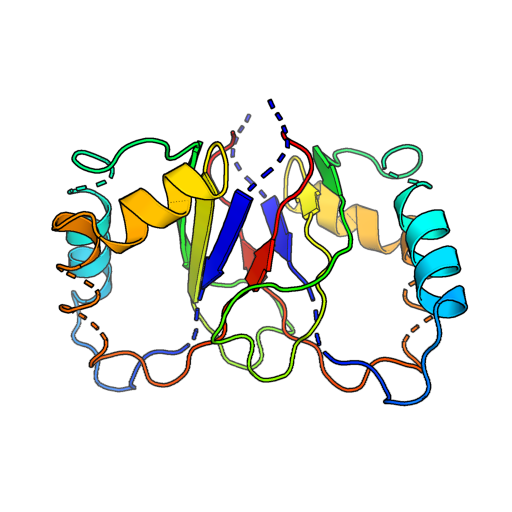58 37.346 31.692 1.00 34.39 15 GLY B CA 1
ATOM 914 C C . GLY B 1 16 ? -13.643 37.454 32.440 1.00 34.02 15 GLY B C 1
ATOM 915 O O . GLY B 1 16 ? -13.653 37.537 33.666 1.00 35.27 15 GLY B O 1
ATOM 916 N N . ILE B 1 17 ? -12.515 37.423 31.744 1.00 29.41 16 ILE B N 1
ATOM 917 C CA . ILE B 1 17 ? -11.210 37.563 32.426 1.00 27.35 16 ILE B CA 1
ATOM 918 C C . ILE B 1 17 ? -11.179 38.805 33.322 1.00 28.18 16 ILE B C 1
ATOM 919 O O . ILE B 1 17 ? -11.765 39.801 32.990 1.00 31.47 16 ILE B O 1
ATOM 924 N N . ASP B 1 18 ? -10.519 38.703 34.470 1.00 28.58 17 ASP B N 1
ATOM 925 C CA . ASP B 1 18 ? -10.476 39.784 35.452 1.00 30.32 17 ASP B CA 1
ATOM 926 C C . ASP B 1 18 ? -9.551 40.915 35.037 1.00 28.41 17 ASP B C 1
ATOM 927 O O . ASP B 1 18 ? -8.692 40.749 34.197 1.00 26.39 17 ASP B O 1
ATOM 932 N N . ALA B 1 19 ? -9.723 42.062 35.677 1.00 31.16 18 ALA B N 1
ATOM 933 C CA . ALA B 1 19 ? -8.932 43.253 35.396 1.00 27.86 18 ALA B CA 1
ATOM 934 C C . ALA B 1 19 ? -7.413 43.024 35.436 1.00 28.70 18 ALA B C 1
ATOM 935 O O . ALA B 1 19 ? -6.710 43.470 34.583 1.00 33.12 18 ALA B O 1
ATOM 937 N N . GLY B 1 20 ? -6.860 42.330 36.401 1.00 28.41 19 GLY B N 1
ATOM 938 C CA . GLY B 1 20 ? -5.374 42.163 36.309 1.00 27.62 19 GLY B CA 1
ATOM 939 C C . GLY B 1 20 ? -4.888 40.893 35.631 1.00 24.80 19 GLY B C 1
ATOM 940 O O . GLY B 1 20 ? -3.727 40.557 35.741 1.00 23.95 19 GLY B O 1
ATOM 941 N N . PHE B 1 21 ? -5.761 40.192 34.905 1.00 23.39 20 PHE B N 1
ATOM 942 C CA . PHE B 1 21 ? -5.357 38.937 34.252 1.00 18.64 20 PHE B CA 1
ATOM 943 C C . PHE B 1 21 ? -4.010 38.977 33.518 1.00 21.05 20 PHE B C 1
ATOM 944 O O . PHE B 1 21 ? -3.131 38.137 33.769 1.00 15.30 20 PHE B O 1
ATOM 952 N N . PHE B 1 22 ? -3.791 39.989 32.684 1.00 19.82 21 PHE B N 1
ATOM 953 C CA . PHE B 1 22 ? -2.575 40.000 31.876 1.00 21.80 21 PHE B CA 1
ATOM 954 C C . PHE B 1 22 ? -1.312 40.276 32.703 1.00 21.70 21 PHE B C 1
ATOM 955 O O . PHE B 1 22 ? -0.237 39.875 32.330 1.00 22.46 21 PHE B O 1
ATOM 963 N N . ARG B 1 23 ? -1.459 40.979 33.819 1.00 22.44 22 ARG B N 1
ATOM 964 C CA . ARG B 1 23 ? -0.344 41.159 34.709 1.00 21.90 22 ARG B CA 1
ATOM 965 C C . ARG B 1 23 ? 0.047 39.885 35.398 1.00 21.49 22 ARG B C 1
ATOM 966 O O . ARG B 1 23 ? 1.249 39.595 35.462 1.00 19.84 22 ARG B O 1
ATOM 974 N N . THR B 1 24 ? -0.926 39.066 35.800 1.00 20.02 23 THR B N 1
ATOM 975 C CA . THR B 1 24 ? -0.641 37.731 36.356 1.00 20.04 23 THR B CA 1
ATOM 976 C C . THR B 1 24 ? 0.015 36.815 35.331 1.00 20.57 23 THR B C 1
ATOM 977 O O . THR B 1 24 ? 0.970 36.062 35.631 1.00 20.51 23 THR B O 1
ATOM 981 N N . VAL B 1 25 ? -0.475 36.856 34.085 1.00 22.08 24 VAL B N 1
ATOM 982 C CA . VAL B 1 25 ? 0.184 36.146 32.990 1.00 17.94 24 VAL B CA 1
ATOM 983 C C . VAL B 1 25 ? 1.663 36.480 32.913 1.00 20.46 24 VAL B C 1
ATOM 984 O O . VAL B 1 25 ? 2.525 35.604 32.821 1.00 17.87 24 VAL B O 1
ATOM 988 N N . ASP B 1 26 ? 1.932 37.764 32.927 1.00 18.60 25 ASP B N 1
ATOM 989 C CA . ASP B 1 26 ? 3.279 38.279 32.845 1.00 19.38 25 ASP B CA 1
ATOM 990 C C . ASP B 1 26 ? 4.109 37.819 34.033 1.00 21.40 25 ASP B C 1
ATOM 991 O O . ASP B 1 26 ? 5.317 37.634 33.908 1.00 16.89 25 ASP B O 1
ATOM 996 N N . GLU B 1 27 ? 3.494 37.716 35.202 1.00 19.54 26 GLU B N 1
ATOM 997 C CA . GLU B 1 27 ? 4.185 37.204 36.372 1.00 19.76 26 GLU B CA 1
ATOM 998 C C . GLU B 1 27 ? 4.590 35.753 36.209 1.00 19.30 26 GLU B C 1
ATOM 999 O O . GLU B 1 27 ? 5.769 35.416 36.419 1.00 20.35 26 GLU B O 1
ATOM 1005 N N . TYR B 1 28 ? 3.663 34.892 35.804 1.00 17.65 27 TYR B N 1
ATOM 1006 C CA . TYR B 1 28 ? 4.021 33.502 35.523 1.00 18.40 27 TYR B CA 1
ATOM 1007 C C . TYR B 1 28 ? 5.098 33.406 34.432 1.00 16.83 27 TYR B C 1
ATOM 1008 O O . TYR B 1 28 ? 6.026 32.555 34.467 1.00 23.30 27 TYR B O 1
ATOM 1017 N N . VAL B 1 29 ? 4.960 34.227 33.396 1.00 19.23 28 VAL B N 1
ATOM 1018 C CA . VAL B 1 29 ? 5.922 34.170 32.309 1.00 17.90 28 VAL B CA 1
ATOM 1019 C C . VAL B 1 29 ? 7.294 34.575 32.802 1.00 20.64 28 VAL B C 1
ATOM 1020 O O . VAL B 1 29 ? 8.329 33.918 32.473 1.00 18.32 28 VAL B O 1
ATOM 1024 N N . ALA B 1 30 ? 7.346 35.640 33.596 1.00 20.43 29 ALA B N 1
ATOM 1025 C CA . ALA B 1 30 ? 8.638 36.068 34.164 1.00 21.46 29 ALA B CA 1
ATOM 1026 C C . ALA B 1 30 ? 9.299 34.970 35.026 1.00 25.13 29 ALA B C 1
ATOM 1027 O O . ALA B 1 30 ? 10.506 34.690 34.896 1.00 20.34 29 ALA B O 1
ATOM 1029 N N . ARG B 1 31 ? 8.529 34.346 35.906 1.00 26.30 30 ARG B N 1
ATOM 1030 C CA A ARG B 1 31 ? 9.046 33.264 36.746 0.50 27.64 30 ARG B CA 1
ATOM 1031 C CA B ARG B 1 31 ? 9.073 33.255 36.737 0.50 27.04 30 ARG B CA 1
ATOM 1032 C C . ARG B 1 31 ? 9.575 32.114 35.885 1.00 25.74 30 ARG B C 1
ATOM 1033 O O . ARG B 1 31 ? 10.647 31.528 36.160 1.00 26.36 30 ARG B O 1
ATOM 1056 N N . LYS B 1 33 ? 10.700 32.347 32.721 1.00 25.44 32 LYS B N 1
ATOM 1057 C CA . LYS B 1 33 ? 11.967 32.753 32.093 1.00 26.38 32 LYS B CA 1
ATOM 1058 C C . LYS B 1 33 ? 13.142 32.667 33.053 1.00 27.70 32 LYS B C 1
ATOM 1059 O O . LYS B 1 33 ? 14.292 32.462 32.624 1.00 29.09 32 LYS B O 1
ATOM 1065 N N . ARG B 1 34 ? 12.879 32.840 34.348 1.00 26.94 33 ARG B N 1
ATOM 1066 C CA . ARG B 1 34 ? 13.914 32.659 35.357 1.00 28.03 33 ARG B CA 1
ATOM 1067 C C . ARG B 1 34 ? 14.292 31.222 35.599 1.00 30.47 33 ARG B C 1
ATOM 1068 O O . ARG B 1 34 ? 15.438 30.957 35.969 1.00 33.41 33 ARG B O 1
ATOM 1076 N N . GLU B 1 35 ? 13.347 30.310 35.431 1.00 29.44 34 GLU B N 1
ATOM 1077 C CA . GLU B 1 35 ? 13.523 28.944 35.881 1.00 32.19 34 GLU B CA 1
ATOM 1078 C C . GLU B 1 35 ? 13.788 27.980 34.746 1.00 31.97 34 GLU B C 1
ATOM 1079 O O . GLU B 1 35 ? 14.355 26.941 34.986 1.00 35.63 34 GLU B O 1
ATOM 1085 N N . CYS B 1 36 ? 13.313 28.256 33.534 1.00 31.99 35 CYS B N 1
ATOM 1086 C CA . CYS B 1 36 ? 13.357 27.233 32.482 1.00 35.01 35 CYS B CA 1
ATOM 1087 C C . CYS B 1 36 ? 14.461 27.548 31.478 1.00 36.50 35 CYS B C 1
ATOM 1088 O O . CYS B 1 36 ? 14.708 28.695 31.149 1.00 35.50 35 CYS B O 1
ATOM 1091 N N . ASP B 1 37 ? 15.092 26.510 30.973 1.00 38.57 36 ASP B N 1
ATOM 1092 C CA . ASP B 1 37 ? 16.326 26.644 30.212 1.00 40.95 36 ASP B CA 1
ATOM 1093 C C . ASP B 1 37 ? 16.139 26.490 28.716 1.00 40.74 36 ASP B C 1
ATOM 1094 O O . ASP B 1 37 ? 15.167 25.887 28.233 1.00 43.36 36 ASP B O 1
ATOM 1099 N N . GLY B 1 38 ? 17.119 27.004 27.978 1.00 38.06 37 GLY B N 1
ATOM 1100 C CA . GLY B 1 38 ? 17.199 26.783 26.545 1.00 33.95 37 GLY B CA 1
ATOM 1101 C C . GLY B 1 38 ? 16.292 27.658 25.729 1.00 31.28 37 GLY B C 1
ATOM 1102 O O . GLY B 1 38 ? 16.092 27.375 24.546 1.00 32.67 37 GLY B O 1
ATOM 1103 N N . LEU B 1 39 ? 15.795 28.741 26.344 1.00 25.45 38 LEU B N 1
ATOM 1104 C CA . LEU B 1 39 ? 14.959 29.712 25.654 1.00 27.02 38 LEU B CA 1
ATOM 1105 C C . LEU B 1 39 ? 15.836 30.741 24.914 1.00 24.96 38 LEU B C 1
ATOM 1106 O O . LEU B 1 39 ? 16.752 31.343 25.492 1.00 30.27 38 LEU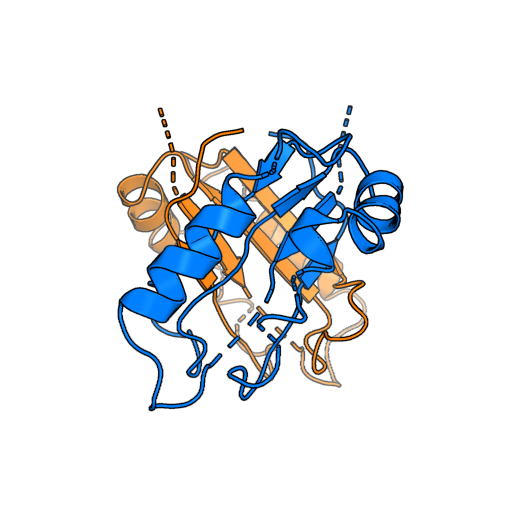 B O 1
ATOM 1111 N N . LEU B 1 40 ? 15.580 30.914 23.627 1.00 21.68 39 LEU B N 1
ATOM 1112 C CA . LEU B 1 40 ? 16.203 31.957 22.862 1.00 21.41 39 LEU B CA 1
ATOM 1113 C C . LEU B 1 40 ? 15.319 33.191 22.800 1.00 21.26 39 LEU B C 1
ATOM 1114 O O . LEU B 1 40 ? 15.817 34.286 22.631 1.00 27.35 39 LEU B O 1
ATOM 1119 N N . LEU B 1 41 ? 14.011 32.993 22.866 1.00 24.19 40 LEU B N 1
ATOM 1120 C CA . LEU B 1 41 ? 13.001 34.092 22.812 1.00 22.79 40 LEU B CA 1
ATOM 1121 C C . LEU B 1 41 ? 11.803 33.564 23.541 1.00 21.02 40 LEU B C 1
ATOM 1122 O O . LEU B 1 41 ? 11.509 32.354 23.477 1.00 21.42 40 LEU B O 1
ATOM 1127 N N . TYR B 1 42 ? 11.099 34.446 24.235 1.00 25.23 41 TYR B N 1
ATOM 1128 C CA . TYR B 1 42 ? 9.796 34.130 24.809 1.00 25.04 41 TYR B CA 1
ATOM 1129 C C . TYR B 1 42 ? 9.044 35.441 24.967 1.00 27.88 41 TYR B C 1
ATOM 1130 O O . TYR B 1 42 ? 9.508 36.333 25.662 1.00 31.24 41 TYR B O 1
ATOM 1139 N N . HIS B 1 43 ? 7.900 35.573 24.325 1.00 22.97 42 HIS B N 1
ATOM 1140 C CA . HIS B 1 43 ? 7.162 36.829 24.459 1.00 18.71 42 HIS B CA 1
ATOM 1141 C C . HIS B 1 43 ? 5.688 36.497 24.481 1.00 21.28 42 HIS B C 1
ATOM 1142 O O . HIS B 1 43 ? 5.231 35.684 23.694 1.00 22.95 42 HIS B O 1
ATOM 1149 N N . PHE B 1 44 ? 4.953 37.157 25.358 1.00 20.87 43 PHE B N 1
ATOM 1150 C CA . PHE B 1 44 ? 3.530 37.132 25.320 1.00 17.71 43 PHE B CA 1
ATOM 1151 C C . PHE B 1 44 ? 3.076 38.537 24.948 1.00 19.95 43 PHE B C 1
ATOM 1152 O O . PHE B 1 44 ? 3.413 39.499 25.609 1.00 17.45 43 PHE B O 1
ATOM 1160 N N . GLY B 1 45 ? 2.302 38.651 23.889 1.00 22.36 44 GLY B N 1
ATOM 1161 C CA . GLY B 1 45 ? 1.786 39.937 23.445 1.00 21.69 44 GLY B CA 1
ATOM 1162 C C . GLY B 1 45 ? 0.548 39.870 22.574 1.00 19.48 44 GLY B C 1
ATOM 1163 O O . GLY B 1 45 ? 0.042 38.815 22.257 1.00 23.01 44 GLY B O 1
ATOM 1164 N N . GLU B 1 46 ? 0.038 41.043 22.252 1.00 18.82 45 GLU B N 1
ATOM 1165 C CA . GLU B 1 46 ? -1.113 41.217 21.413 1.00 19.99 45 GLU B CA 1
ATOM 1166 C C . GLU B 1 46 ? -0.831 40.902 19.967 1.00 19.60 45 GLU B C 1
ATOM 1167 O O . GLU B 1 46 ? 0.229 41.211 19.416 1.00 22.64 45 GLU B O 1
ATOM 1173 N N . ASN B 1 47 ? -1.794 40.265 19.321 1.00 21.17 46 ASN B N 1
ATOM 1174 C CA . ASN B 1 47 ? -1.677 39.997 17.882 1.00 18.95 46 ASN B CA 1
ATOM 1175 C C . ASN B 1 47 ? -2.177 41.197 17.123 1.00 19.68 46 ASN B C 1
ATOM 1176 O O . ASN B 1 47 ? -3.335 41.646 17.319 1.00 21.10 46 ASN B O 1
ATOM 1181 N N . VAL B 1 48 ? -1.336 41.768 16.269 1.00 20.06 47 VAL B N 1
ATOM 1182 C CA . VAL B 1 48 ? -1.683 43.011 15.536 1.00 16.87 47 VAL B CA 1
ATOM 1183 C C . VAL B 1 48 ? -2.071 42.708 14.077 1.00 21.63 47 VAL B C 1
ATOM 1184 O O . VAL B 1 48 ? -2.421 43.612 13.369 1.00 18.40 47 VAL B O 1
ATOM 1188 N N . ALA B 1 49 ? -2.103 41.429 13.661 1.00 20.34 48 ALA B N 1
ATOM 1189 C CA . ALA B 1 49 ? -2.503 41.078 12.282 1.00 21.38 48 ALA B CA 1
ATOM 1190 C C . ALA B 1 49 ? -3.986 41.299 12.011 1.00 19.22 48 ALA B C 1
ATOM 1191 O O . ALA B 1 49 ? -4.856 41.050 12.879 1.00 20.14 48 ALA B O 1
ATOM 1193 N N . ALA B 1 50 ? -4.283 41.724 10.791 1.00 18.08 49 ALA B N 1
ATOM 1194 C CA . ALA B 1 50 ? -5.650 41.890 10.384 1.00 18.51 49 ALA B CA 1
ATOM 1195 C C . ALA B 1 50 ? -6.277 40.508 10.246 1.00 18.60 49 ALA B C 1
ATOM 1196 O O . ALA B 1 50 ? -7.420 40.359 10.628 1.00 24.59 49 ALA B O 1
ATOM 1198 N N . ARG B 1 51 ? -5.505 39.471 9.836 1.00 18.56 50 ARG B N 1
ATOM 1199 C CA . ARG B 1 51 ? -6.039 38.135 9.628 1.00 19.32 50 ARG B CA 1
ATOM 1200 C C . ARG B 1 51 ? -5.897 37.221 10.835 1.00 18.12 50 ARG B C 1
ATOM 1201 O O . ARG B 1 51 ? -5.439 36.086 10.736 1.00 16.65 50 ARG B O 1
ATOM 1209 N N . SER B 1 52 ? -6.233 37.759 11.988 1.00 20.95 51 SER B N 1
ATOM 1210 C CA . SER B 1 52 ? -5.936 37.163 13.291 1.00 21.90 51 SER B CA 1
ATOM 1211 C C . SER B 1 52 ? -6.950 36.096 13.563 1.00 23.52 51 SER B C 1
ATOM 1212 O O . SER B 1 52 ? -6.698 35.200 14.377 1.00 24.87 51 SER B O 1
ATOM 1215 N N . GLN B 1 53 ? -8.081 36.173 12.851 1.00 23.10 52 GLN B N 1
ATOM 1216 C CA A GLN B 1 53 ? -9.191 35.223 13.041 0.50 24.60 52 GLN B CA 1
ATOM 1217 C CA B GLN B 1 53 ? -9.214 35.267 13.007 0.50 24.34 52 GLN B CA 1
ATOM 1218 C C . GLN B 1 53 ? -9.695 35.283 14.478 1.00 25.09 52 GLN B C 1
ATOM 1219 O O . GLN B 1 53 ? -10.222 34.312 15.015 1.00 24.25 52 GLN B O 1
ATOM 1230 N N . GLY B 1 54 ? -9.547 36.433 15.124 1.00 21.85 53 GLY B N 1
ATOM 1231 C CA . GLY B 1 54 ? -9.996 36.535 16.536 1.00 23.00 53 GLY B CA 1
ATOM 1232 C C . GLY B 1 54 ? -9.051 35.986 17.598 1.00 19.92 53 GLY B C 1
ATOM 1233 O O . GLY B 1 54 ? -9.392 35.965 18.772 1.00 20.91 53 GLY B O 1
ATOM 1234 N N . TYR B 1 55 ? -7.856 35.572 17.200 1.00 18.66 54 TYR B N 1
ATOM 1235 C CA . TYR B 1 55 ? -6.846 35.168 18.143 1.00 21.20 54 TYR B CA 1
ATOM 1236 C C . TYR B 1 55 ? -6.109 36.440 18.500 1.00 22.12 54 TYR B C 1
ATOM 1237 O O . TYR B 1 55 ? -5.240 36.869 17.771 1.00 20.28 54 TYR B O 1
ATOM 1246 N N . THR B 1 56 ? -6.465 37.001 19.648 1.00 18.96 55 THR B N 1
ATOM 1247 C CA . THR B 1 56 ? -6.056 38.348 20.030 1.00 16.92 55 THR B CA 1
ATOM 1248 C C . THR B 1 56 ? -4.644 38.456 20.581 1.00 17.55 55 THR B C 1
ATOM 1249 O O . THR B 1 56 ? -4.090 39.543 20.600 1.00 17.95 55 THR B O 1
ATOM 1253 N N . HIS B 1 57 ? -4.054 37.347 21.029 1.00 17.19 56 HIS B N 1
ATOM 1254 C CA . HIS B 1 57 ? -2.753 37.384 21.701 1.00 15.93 56 HIS B CA 1
ATOM 1255 C C . HIS B 1 57 ? -2.008 36.153 21.304 1.00 17.53 56 HIS B C 1
ATOM 1256 O O . HIS B 1 57 ? -2.619 35.238 20.800 1.00 15.11 56 HIS B O 1
ATOM 1263 N N . ALA B 1 58 ? -0.695 36.178 21.416 1.00 16.72 57 ALA B N 1
ATOM 1264 C CA . ALA B 1 58 ? 0.128 34.952 21.220 1.00 14.78 57 ALA B CA 1
ATOM 1265 C C . ALA B 1 58 ? 1.302 34.900 22.136 1.00 20.28 57 ALA B C 1
ATOM 1266 O O . ALA B 1 58 ? 1.844 35.935 22.531 1.00 19.45 57 ALA B O 1
ATOM 1268 N N . THR B 1 59 ? 1.717 33.664 22.471 1.00 21.12 58 THR B N 1
ATOM 1269 C CA . THR B 1 59 ? 3.076 33.435 22.944 1.00 22.94 58 THR B CA 1
ATOM 1270 C C . THR B 1 59 ? 3.941 33.010 21.78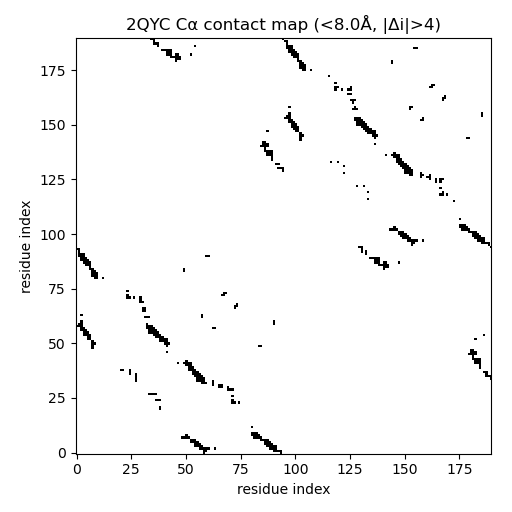1 1.00 23.64 58 THR B C 1
ATOM 1271 O O . THR B 1 59 ? 3.543 32.171 20.970 1.00 19.36 58 THR B O 1
ATOM 1275 N N . SER B 1 60 ? 5.104 33.651 21.627 1.00 23.30 59 SER B N 1
ATOM 1276 C CA . SER B 1 60 ? 6.050 33.309 20.586 1.00 23.19 59 SER B CA 1
ATOM 1277 C C . SER B 1 60 ? 7.350 33.008 21.285 1.00 24.80 59 SER B C 1
ATOM 1278 O O . SER B 1 60 ? 7.717 33.671 22.206 1.00 21.58 59 SER B O 1
ATOM 1281 N N . SER B 1 61 ? 8.030 31.963 20.870 1.00 23.32 60 SER B N 1
ATOM 1282 C CA . SER B 1 61 ? 9.156 31.453 21.608 1.00 22.76 60 SER B CA 1
ATOM 12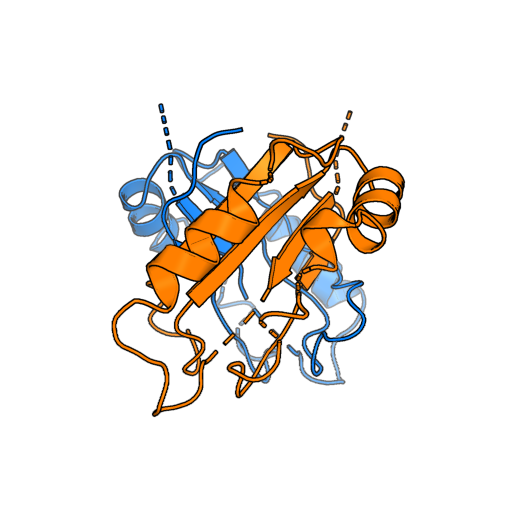83 C C . SER B 1 61 ? 10.015 30.672 20.653 1.00 19.20 60 SER B C 1
ATOM 1284 O O . SER B 1 61 ? 9.514 30.231 19.630 1.00 19.57 60 SER B O 1
ATOM 1287 N N . ALA B 1 62 ? 11.307 30.603 20.968 1.00 19.00 61 ALA B N 1
ATOM 1288 C CA . ALA B 1 62 ? 12.274 29.894 20.183 1.00 19.63 61 ALA B CA 1
ATOM 1289 C C . ALA B 1 62 ? 13.245 29.247 21.173 1.00 21.65 61 ALA B C 1
ATOM 1290 O O . ALA B 1 62 ? 13.689 29.863 22.174 1.00 18.76 61 ALA B O 1
ATOM 1292 N N . PHE B 1 63 ? 13.571 28.007 20.867 1.00 21.84 62 PHE B N 1
ATOM 1293 C CA . PHE B 1 63 ? 14.471 27.222 21.632 1.00 20.75 62 PHE B CA 1
ATOM 1294 C C . PHE B 1 63 ? 15.645 26.821 20.796 1.00 22.66 62 PHE B C 1
ATOM 1295 O O . PHE B 1 63 ? 15.608 26.804 19.576 1.00 23.04 62 PHE B O 1
ATOM 1303 N N . VAL B 1 64 ? 16.714 26.422 21.458 1.00 23.76 63 VAL B N 1
ATOM 1304 C CA . VAL B 1 64 ? 17.892 25.975 20.746 1.00 22.45 63 VAL B CA 1
ATOM 1305 C C . VAL B 1 64 ? 17.597 24.799 19.805 1.00 25.00 63 VAL B C 1
ATOM 1306 O O . VAL B 1 64 ? 18.126 24.715 18.698 1.00 27.16 63 VAL B O 1
ATOM 1310 N N . ASP B 1 65 ? 16.739 23.875 20.232 1.00 22.34 64 ASP B N 1
ATOM 1311 C CA . ASP B 1 65 ? 16.384 22.735 19.392 1.00 22.45 64 ASP B CA 1
ATOM 1312 C C . ASP B 1 65 ? 15.157 22.053 19.984 1.00 21.27 64 ASP B C 1
ATOM 1313 O O . ASP B 1 65 ? 14.678 22.461 21.027 1.00 20.52 64 ASP B O 1
ATOM 1318 N N . ALA B 1 66 ? 14.676 20.990 19.340 1.00 24.90 65 ALA B N 1
ATOM 1319 C CA . ALA B 1 66 ? 13.472 20.269 19.831 1.00 22.61 65 ALA B CA 1
ATOM 1320 C C . ALA B 1 66 ? 13.592 19.705 21.264 1.00 19.75 65 ALA B C 1
ATOM 1321 O O . ALA B 1 66 ? 12.630 19.744 22.029 1.00 18.60 65 ALA B O 1
ATOM 1323 N N . ALA B 1 67 ? 14.761 19.201 21.612 1.00 19.70 66 ALA B N 1
ATOM 1324 C CA . ALA B 1 67 ? 15.007 18.702 22.968 1.00 18.65 66 ALA B CA 1
ATOM 1325 C C . ALA B 1 67 ? 14.794 19.774 24.026 1.00 18.21 66 ALA B C 1
ATOM 1326 O O . ALA B 1 67 ? 14.281 19.489 25.107 1.00 19.46 66 ALA B O 1
ATOM 1328 N N . ALA B 1 68 ? 15.169 21.014 23.726 1.00 16.94 67 ALA B N 1
ATOM 1329 C CA . ALA B 1 68 ? 14.987 22.093 24.664 1.00 20.41 67 ALA B CA 1
ATOM 1330 C C . ALA B 1 68 ? 13.535 22.451 24.796 1.00 19.80 67 ALA B C 1
ATOM 1331 O O . ALA B 1 68 ? 13.093 22.802 25.857 1.00 24.93 67 ALA B O 1
ATOM 1333 N N . HIS B 1 69 ? 12.793 22.474 23.696 1.00 21.62 68 HIS B N 1
ATOM 1334 C CA . HIS B 1 69 ? 11.340 22.615 23.782 1.00 19.36 68 HIS B CA 1
ATOM 1335 C C . HIS B 1 69 ? 10.705 21.482 24.576 1.00 21.15 68 HIS B C 1
ATOM 1336 O O . HIS B 1 69 ? 9.830 21.732 25.400 1.00 24.30 68 HIS B O 1
ATOM 1343 N N . ASP B 1 70 ? 11.156 20.247 24.352 1.00 21.87 69 ASP B N 1
ATOM 1344 C CA . ASP B 1 70 ? 10.696 19.104 25.147 1.00 19.74 69 ASP B CA 1
ATOM 1345 C C . ASP B 1 70 ? 10.923 19.278 26.676 1.00 21.93 69 ASP B C 1
ATOM 1346 O O . ASP B 1 70 ? 10.067 18.952 27.485 1.00 23.96 69 ASP B O 1
ATOM 1351 N N . ALA B 1 71 ? 12.053 19.837 27.069 1.00 24.98 70 ALA B N 1
ATOM 1352 C CA . ALA B 1 71 ? 12.351 20.054 28.488 1.00 23.57 70 ALA B CA 1
ATOM 1353 C C . ALA B 1 71 ? 11.481 21.182 29.055 1.00 27.93 70 ALA B C 1
ATOM 1354 O O . ALA B 1 71 ? 11.051 21.126 30.190 1.00 28.86 70 ALA B O 1
ATOM 1356 N N . TYR B 1 72 ? 11.248 22.215 28.261 1.00 27.21 71 TYR B N 1
ATOM 1357 C CA . TYR B 1 72 ? 10.310 23.311 28.609 1.00 27.87 71 TYR B CA 1
ATOM 1358 C C . TYR B 1 72 ? 8.870 22.823 28.877 1.00 30.60 71 TYR B C 1
ATOM 1359 O O . TYR B 1 72 ? 8.226 23.221 29.870 1.00 30.45 71 TYR B O 1
ATOM 1368 N N . GLN B 1 73 ? 8.346 21.948 28.025 1.00 27.82 72 GLN B N 1
ATOM 1369 C CA . GLN B 1 73 ? 7.010 21.429 28.248 1.00 30.54 72 GLN B CA 1
ATOM 1370 C C . GLN B 1 73 ? 6.831 20.878 29.67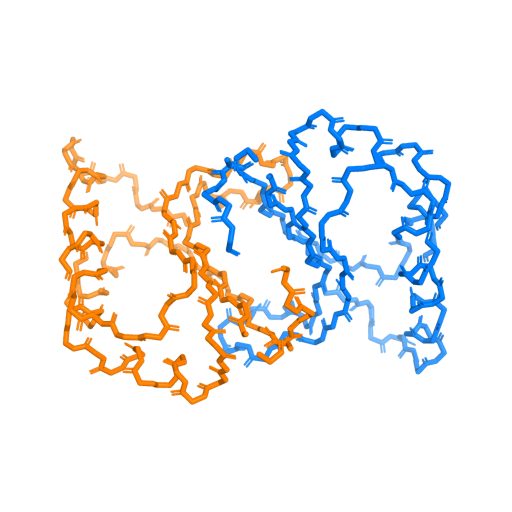3 1.00 33.60 72 GLN B C 1
ATOM 1371 O O . GLN B 1 73 ? 5.753 20.967 30.252 1.00 33.33 72 GLN B O 1
ATOM 1377 N N . VAL B 1 74 ? 7.895 20.335 30.248 1.00 28.85 73 VAL B N 1
ATOM 1378 C CA . VAL B 1 74 ? 7.816 19.719 31.556 1.00 28.13 73 VAL B CA 1
ATOM 1379 C C . VAL B 1 74 ? 8.463 20.563 32.663 1.00 26.44 73 VAL B C 1
ATOM 1380 O O . VAL B 1 74 ? 8.588 20.134 33.802 1.00 24.92 73 VAL B O 1
ATOM 1384 N N . CYS B 1 75 ? 8.858 21.771 32.345 1.00 25.77 74 CYS B N 1
ATOM 1385 C CA . CYS B 1 75 ? 9.390 22.678 33.320 1.00 25.39 74 CYS B CA 1
ATOM 1386 C C . CYS B 1 75 ? 8.276 23.104 34.297 1.00 26.27 74 CYS B C 1
ATOM 1387 O O . CYS B 1 75 ? 7.233 23.632 33.860 1.00 22.50 74 CYS B O 1
ATOM 1390 N N . PRO B 1 76 ? 8.477 22.887 35.615 1.00 24.95 75 PRO B N 1
ATOM 1391 C CA . PRO B 1 76 ? 7.368 23.173 36.528 1.00 21.78 75 PRO B CA 1
ATOM 1392 C C . PRO B 1 76 ? 6.841 24.558 36.382 1.00 23.20 75 PRO B C 1
ATOM 1393 O O . PRO B 1 76 ? 5.650 24.755 36.431 1.00 19.32 75 PRO B O 1
ATOM 1397 N N . ALA B 1 77 ? 7.704 25.550 36.213 1.00 20.34 76 ALA B N 1
ATOM 1398 C CA . ALA B 1 77 ? 7.146 26.899 36.052 1.00 20.38 76 ALA B CA 1
ATOM 1399 C C . ALA B 1 77 ? 6.341 27.093 34.775 1.00 21.86 76 ALA B C 1
ATOM 1400 O O . ALA B 1 77 ? 5.436 27.940 34.724 1.00 22.78 76 ALA B O 1
ATOM 1402 N N . HIS B 1 78 ? 6.662 26.351 33.725 1.00 23.29 77 HIS B N 1
ATOM 1403 C CA . HIS B 1 78 ? 5.844 26.386 32.502 1.00 23.47 77 HIS B CA 1
ATOM 1404 C C . HIS B 1 78 ? 4.482 25.691 32.773 1.00 21.83 77 HIS B C 1
ATOM 1405 O O . HIS B 1 78 ? 3.411 26.221 32.424 1.00 19.98 77 HIS B O 1
ATOM 1412 N N . VAL B 1 79 ? 4.518 24.566 33.456 1.00 23.96 78 VAL B N 1
ATOM 1413 C CA . VAL B 1 79 ? 3.305 23.790 33.746 1.00 25.34 78 VAL B CA 1
ATOM 1414 C C . VAL B 1 79 ? 2.332 24.655 34.580 1.00 25.98 78 VAL B C 1
ATOM 1415 O O . VAL B 1 79 ? 1.115 24.656 34.351 1.00 23.84 78 VAL B O 1
ATOM 1419 N N . ALA B 1 80 ? 2.894 25.405 35.537 1.00 25.13 79 ALA B N 1
ATOM 1420 C CA . ALA B 1 80 ? 2.118 26.327 36.386 1.00 24.28 79 ALA B CA 1
ATOM 1421 C C . ALA B 1 80 ? 1.493 27.408 35.552 1.00 25.74 79 ALA B C 1
ATOM 1422 O O . ALA B 1 80 ? 0.314 27.764 35.743 1.00 23.25 79 ALA B O 1
ATOM 1437 N N . LYS B 1 82 ? 0.575 27.251 32.476 1.00 26.42 81 LYS B N 1
ATOM 1438 C CA . LYS B 1 82 ? -0.557 26.599 31.784 1.00 25.79 81 LYS B CA 1
ATOM 1439 C C . LYS B 1 82 ? -1.747 26.344 32.674 1.00 27.25 81 LYS B C 1
ATOM 1440 O O . LYS B 1 82 ? -2.894 26.495 32.247 1.00 26.39 81 LYS B O 1
ATOM 1442 N N . ALA B 1 83 ? -1.493 25.937 33.908 1.00 25.11 82 ALA B N 1
ATOM 1443 C CA . ALA B 1 83 ? -2.568 25.729 34.863 1.00 21.97 82 ALA B CA 1
ATOM 1444 C C . ALA B 1 83 ? -3.338 27.004 35.118 1.00 23.51 82 ALA B C 1
ATOM 1445 O O . ALA B 1 83 ? -4.534 26.960 35.336 1.00 20.35 82 ALA B O 1
ATOM 1447 N N . PHE B 1 84 ? -2.654 28.139 35.117 1.00 18.78 83 PHE B N 1
ATOM 1448 C CA . PHE B 1 84 ? -3.349 29.426 35.339 1.00 22.66 83 PHE B CA 1
ATOM 1449 C C . PHE B 1 84 ? -4.132 29.870 34.111 1.00 23.44 83 PHE B C 1
ATOM 1450 O O . PHE B 1 84 ? -5.324 30.237 34.204 1.00 21.75 83 PHE B O 1
ATOM 1466 N N . GLY B 1 86 ? -4.952 28.177 31.212 1.00 27.25 85 GLY B N 1
ATOM 1467 C CA . GLY B 1 86 ? -5.860 27.209 30.566 1.00 24.54 85 GLY B CA 1
ATOM 1468 C C . GLY B 1 86 ? -7.326 27.559 30.692 1.00 27.52 85 GLY B C 1
ATOM 1469 O O . GLY B 1 86 ? -8.045 27.663 29.693 1.00 28.19 85 GLY B O 1
ATOM 1470 N N . PRO B 1 87 ? -7.820 27.680 31.916 1.00 25.25 86 PRO B N 1
ATOM 1471 C CA . PRO B 1 87 ? -9.248 28.001 32.061 1.00 24.76 86 PRO B CA 1
ATOM 1472 C C . PRO B 1 87 ? -9.761 29.320 31.536 1.00 24.21 86 PRO B C 1
ATOM 1473 O O . PRO B 1 87 ? -10.958 29.539 31.535 1.00 25.46 86 PRO B O 1
ATOM 1477 N N . ARG B 1 88 ? -8.877 30.220 31.146 1.00 23.04 87 ARG B N 1
ATOM 1478 C CA . ARG B 1 88 ? -9.269 31.490 30.598 1.00 18.62 87 ARG B CA 1
ATOM 1479 C C . ARG B 1 88 ? -9.166 31.452 29.072 1.00 15.36 87 ARG B C 1
ATOM 1480 O O . ARG B 1 88 ? -9.543 32.369 28.422 1.00 16.90 87 ARG B O 1
ATOM 1488 N N . ILE B 1 89 ? -8.655 30.375 28.515 1.00 11.76 88 ILE B N 1
ATOM 1489 C CA . ILE B 1 89 ? -8.474 30.303 27.068 1.00 12.74 88 ILE B CA 1
ATOM 1490 C C . ILE B 1 89 ? -9.671 29.687 26.410 1.00 17.19 88 ILE B C 1
ATOM 1491 O O . ILE B 1 89 ? -10.114 28.579 26.757 1.00 16.90 88 ILE B O 1
ATOM 1496 N N . LYS B 1 90 ? -10.245 30.444 25.492 1.00 16.53 89 LYS B N 1
ATOM 1497 C CA . LYS B 1 90 ? -11.415 30.041 24.761 1.00 19.33 89 LYS B CA 1
ATOM 1498 C C . LYS B 1 90 ? -11.073 29.221 23.508 1.00 19.22 89 LYS B C 1
ATOM 1499 O O . LYS B 1 90 ? -11.657 28.162 23.223 1.00 18.98 89 LYS B O 1
ATOM 1505 N N . ARG B 1 91 ? -10.052 29.691 22.789 1.00 17.99 90 ARG B N 1
ATOM 1506 C CA A ARG B 1 91 ? -9.592 29.041 21.567 0.50 17.27 90 ARG B CA 1
ATOM 1507 C CA B ARG B 1 91 ? -9.594 29.009 21.587 0.50 16.34 90 ARG B CA 1
ATOM 1508 C C . ARG B 1 91 ? -8.073 29.165 21.497 1.00 17.19 90 ARG B C 1
ATOM 1509 O O . ARG B 1 91 ? -7.546 30.209 21.883 1.00 14.61 90 ARG B O 1
ATOM 1524 N N . VAL B 1 92 ? -7.425 28.116 20.998 1.00 18.42 91 VAL B N 1
ATOM 1525 C CA . VAL B 1 92 ? -5.990 28.049 20.793 1.00 18.44 91 VAL B CA 1
ATOM 1526 C C . VAL B 1 92 ? -5.580 27.285 19.502 1.00 19.73 91 VAL B C 1
ATOM 1527 O O . VAL B 1 92 ? -6.237 26.341 19.060 1.00 16.76 91 VAL B O 1
ATOM 1531 N N . VAL B 1 93 ? -4.534 27.768 18.851 1.00 18.32 92 VAL B N 1
ATOM 1532 C CA . VAL B 1 93 ? -3.916 27.082 17.736 1.00 20.02 92 VAL B CA 1
ATOM 1533 C C . VAL B 1 93 ? -2.396 27.263 17.846 1.00 19.75 92 VAL B C 1
ATOM 1534 O O . VAL B 1 93 ? -1.915 28.312 18.294 1.00 19.56 92 VAL B O 1
ATOM 1538 N N . VAL B 1 94 ? -1.656 26.234 17.462 1.00 16.74 93 VAL B N 1
ATOM 1539 C CA . VAL B 1 94 ? -0.207 26.200 17.703 1.00 19.93 93 VAL B CA 1
ATOM 1540 C C . VAL B 1 94 ? 0.556 25.912 16.423 1.00 18.88 93 VAL B C 1
ATOM 1541 O O . VAL B 1 94 ? 0.147 25.037 15.633 1.00 17.32 93 VAL B O 1
ATOM 1545 N N . TYR B 1 95 ? 1.666 26.642 16.227 1.00 16.79 94 TYR B N 1
ATOM 1546 C CA . TYR B 1 95 ? 2.659 26.329 15.212 1.00 20.25 94 TYR B CA 1
ATOM 1547 C C . TYR B 1 95 ? 3.989 25.988 15.880 1.00 19.58 94 TYR B C 1
ATOM 1548 O O . TYR B 1 95 ? 4.550 26.828 16.567 1.00 21.54 94 TYR B O 1
ATOM 1557 N N . ASP B 1 96 ? 4.486 24.787 15.649 1.00 20.40 95 ASP B N 1
ATOM 1558 C CA . ASP B 1 96 ? 5.861 24.413 15.955 1.00 19.89 95 ASP B CA 1
ATOM 1559 C C . ASP B 1 96 ? 6.603 24.063 14.690 1.00 20.90 95 ASP B C 1
ATOM 1560 O O . ASP B 1 96 ? 6.059 23.420 13.830 1.00 20.73 95 ASP B O 1
ATOM 1565 N N . GLY B 1 97 ? 7.888 24.403 14.629 1.00 22.26 96 GLY B N 1
ATOM 1566 C CA . GLY B 1 97 ? 8.718 24.045 13.493 1.00 23.94 96 GLY B CA 1
ATOM 1567 C C . GLY B 1 97 ? 10.147 24.404 13.714 1.00 21.91 96 GLY B C 1
ATOM 1568 O O . GLY B 1 97 ? 10.433 25.366 14.408 1.00 19.98 96 GLY B O 1
ATOM 1569 N N . GLU B 1 98 ? 11.049 23.661 13.090 1.00 22.69 97 GLU B N 1
ATOM 1570 C CA . GLU B 1 98 ? 12.458 24.027 13.034 1.00 25.77 97 GLU B CA 1
ATOM 1571 C C . GLU B 1 98 ? 12.655 25.074 11.908 1.00 24.99 97 GLU B C 1
ATOM 1572 O O . GLU B 1 98 ? 12.127 24.941 10.799 1.00 23.44 97 GLU B O 1
ATOM 1575 N N . VAL B 1 99 ? 13.364 26.153 12.193 1.00 22.39 98 VAL B N 1
ATOM 1576 C CA . VAL B 1 99 ? 13.536 27.208 11.215 1.00 21.98 98 VAL B CA 1
ATOM 1577 C C . VAL B 1 99 ? 14.978 27.684 11.317 1.00 25.41 98 VAL B C 1
ATOM 1578 O O . VAL B 1 99 ? 15.658 27.376 12.272 1.00 23.21 98 VAL B O 1
ATOM 1582 N N . PRO B 1 100 ? 15.468 28.414 10.312 1.00 28.27 99 PRO B N 1
ATOM 1583 C CA . PRO B 1 100 ? 16.831 28.923 10.387 1.00 26.44 99 PRO B CA 1
ATOM 1584 C C . PRO B 1 100 ? 17.052 29.779 11.613 1.00 25.43 99 PRO B C 1
ATOM 1585 O O . PRO B 1 100 ? 16.171 30.558 11.999 1.00 26.29 99 PRO B O 1
ATOM 1589 N N . ALA B 1 101 ? 18.186 29.594 12.264 1.00 25.60 100 ALA B N 1
ATOM 1590 C CA . ALA B 1 101 ? 18.549 30.467 13.368 1.00 31.26 100 ALA B CA 1
ATOM 1591 C C . ALA B 1 101 ? 18.733 31.899 12.827 1.00 33.85 100 ALA B C 1
ATOM 1592 O O . ALA B 1 101 ? 19.005 32.093 11.640 1.00 33.70 100 ALA B O 1
ATOM 1594 N N . ILE B 1 102 ? 18.508 32.881 13.698 1.00 36.56 101 ILE B N 1
ATOM 1595 C CA . ILE B 1 102 ? 18.631 34.314 13.399 1.00 38.00 101 ILE B CA 1
ATOM 1596 C C . ILE B 1 102 ? 19.946 34.816 13.979 1.00 41.91 101 ILE B C 1
ATOM 1597 O O . ILE B 1 102 ? 20.214 34.578 15.167 1.00 45.53 101 ILE B O 1
#

Nearest PDB structures (foldseek):
  2qyc-assembly1_A  TM=1.006E+00  e=5.334E-16  Bordetella bronchiseptica RB50
  5b0d-assembly1_B  TM=8.168E-01  e=1.787E-04  Cannabis sativa
  3bgu-assembly1_A  TM=8.067E-01  e=1.486E-04  Thermobifida fusca YX
  5b0a-assembly1_A  TM=7.448E-01  e=1.314E-04  Cannabis sativa
  2ifx-assembly1_B  TM=6.685E-01  e=7.833E-04  Cupriavidus necator

CATH classification: 3.30.70.100

Solvent-accessible surface area: 10022 Å² total

Foldseek 3Di:
DWKKKKKAWAPPDDPVLVVVLVVLQVPVVQAPQWDDWDKAADPDPPCVRVGIMIITDGNDVVSVVRVVVRVSVVCVVSVPGDDDMDMDIDIDGDD/DWKKKKKAFAPPDDPCNVVVVVVLVVVVVQADFWPDWDKAADPDPPCVRVGIMIITDGPDVVSVVRLVPGVSSVVVVSVPGDDDMDMDIDTGGDD

Organism: Bordetella bronchiseptica (strain ATCC BAA-588 / NCTC 13252 / RB50) (NCBI:txid257310)

Secondary structure (DSSP, 8-state):
---EEE--B-TT--HHHHHHHHHHHH---SSTTEEEEEEEE---TT-TT--EEEEEEESSHHHHHHHTT-HHHH-----TTB-----EEE-----/---EEE--B-TT--TTHHHHHHHHHH---S---EEEEEEEE---TT-TT--EEEEEEESSHHHHHHHHT-HHHH-----TTBS----EEE-----

Sequence (190 aa):
GTFLHVVEFDDDGIDAGFFRTVDEYVARKRECDGLLLYHFGENVAARSQGYTHATSSSAFVDAAAHDAYQVCPAHVAKAFGPRIKRVVVYDGEVPAIGTFLHVVEFDDGIDAGFFRTVDEYVARRKRECDGLLLYHFGENVAARSQQGYTHATSSAFVDAAAHDAYQVCPAHVAKAFGPRIKRRVVVYDGEVPAI

InterPro domains:
  IPR011008 Dimeric alpha-beta barrel [SSF54909] (5-101)
  IPR013097 Stress responsive alpha+beta-barrel [PF07876] (6-96)
  IPR013097 Stress responsive alpha+beta-barrel [PS51502] (4-96)
  IPR013097 Stress responsive alpha+beta-barrel [SM00886] (4-98)

B-factor: mean 27.25, std 8.86, range [11.31, 67.6]

Radius of gyration: 16.97 Å; Cα contacts (8 Å, |Δi|>4): 350; chains: 2; bounding box: 38×31×44 Å